Protein AF-A0A958C4W5-F1 (afdb_monomer_lite)

pLDDT: mean 77.24, std 21.32, range [30.88, 98.44]

Radius of gyration: 35.5 Å; chains: 1; bounding box: 80×78×98 Å

Secondary structure (DSSP, 8-state):
-----PPPPPS----------S---------PPPS---SSSS------------------PPPP-EEEEEEEE-S-TTSSSSSSSB--TTPPB--S-EEEEEETTEEEEEE-B-SGGGTTEEEEEHHHHHHTT-TTSSPPTT-EEEEEEESSTHHHHHHHHHH-SSSPEEE--TTTTS--S--TTT--SB--PEEEEETTEEEEEEEEEE--STT--B----EEEEE--B--SS-TTTS--BGGGT-----

Structure (mmCIF, N/CA/C/O backbone):
data_AF-A0A958C4W5-F1
#
_entry.id   AF-A0A958C4W5-F1
#
loop_
_atom_site.group_PDB
_atom_site.id
_atom_site.type_symbol
_atom_site.label_atom_id
_atom_site.label_alt_id
_atom_site.label_comp_id
_atom_site.label_asym_id
_atom_site.label_entity_id
_atom_site.label_seq_id
_atom_site.pdbx_PDB_ins_code
_atom_site.Cartn_x
_atom_site.Cartn_y
_atom_site.Cartn_z
_atom_site.occupancy
_atom_site.B_iso_or_equiv
_atom_site.auth_seq_id
_atom_site.auth_comp_id
_atom_site.auth_asym_id
_atom_site.auth_atom_id
_atom_site.pdbx_PDB_model_num
ATOM 1 N N . TRP A 1 1 ? 61.689 -57.571 -60.134 1.00 39.09 1 TRP A N 1
ATOM 2 C CA . TRP A 1 1 ? 61.363 -56.253 -59.563 1.00 39.09 1 TRP A CA 1
ATOM 3 C C . TRP A 1 1 ? 60.200 -55.686 -60.354 1.00 39.09 1 TRP A C 1
ATOM 5 O O . TRP A 1 1 ? 60.384 -55.348 -61.514 1.00 39.09 1 TRP A O 1
ATOM 15 N N . GLY A 1 2 ? 58.991 -55.778 -59.797 1.00 37.75 2 GLY A N 1
ATOM 16 C CA . GLY A 1 2 ? 57.747 -55.451 -60.496 1.00 37.75 2 GLY A CA 1
ATOM 17 C C . GLY A 1 2 ? 57.399 -53.966 -60.440 1.00 37.75 2 GLY A C 1
ATOM 18 O O . GLY A 1 2 ? 57.881 -53.250 -59.566 1.00 37.75 2 GLY A O 1
ATOM 19 N N . VAL A 1 3 ? 56.514 -53.539 -61.338 1.00 37.47 3 VAL A N 1
ATOM 20 C CA . VAL A 1 3 ? 55.732 -52.308 -61.192 1.00 37.47 3 VAL A CA 1
ATOM 21 C C . VAL A 1 3 ? 54.282 -52.648 -61.521 1.00 37.47 3 VAL A C 1
ATOM 23 O O . VAL A 1 3 ? 53.987 -53.237 -62.557 1.00 37.47 3 VAL A O 1
ATOM 26 N N . LEU A 1 4 ? 53.409 -52.315 -60.578 1.00 30.88 4 LEU A N 1
ATOM 27 C CA . LEU A 1 4 ? 51.966 -52.495 -60.604 1.00 30.88 4 LEU A CA 1
ATOM 28 C C . LEU A 1 4 ? 51.340 -51.127 -60.919 1.00 30.88 4 LEU A C 1
ATOM 30 O O . LEU A 1 4 ? 51.615 -50.165 -60.204 1.00 30.88 4 LEU A O 1
ATOM 34 N N . THR A 1 5 ? 50.502 -51.028 -61.949 1.00 37.34 5 THR A N 1
ATOM 35 C CA . THR A 1 5 ? 49.653 -49.853 -62.203 1.00 37.34 5 THR A CA 1
ATOM 36 C C . THR A 1 5 ? 48.192 -50.297 -62.289 1.00 37.34 5 THR A C 1
ATOM 38 O O . THR A 1 5 ? 47.842 -51.171 -63.077 1.00 37.34 5 THR A O 1
ATOM 41 N N . TYR A 1 6 ? 47.341 -49.719 -61.436 1.00 32.31 6 TYR A N 1
ATOM 42 C CA . TYR A 1 6 ? 45.885 -49.905 -61.451 1.00 32.31 6 TYR A CA 1
ATOM 43 C C . TYR A 1 6 ? 45.207 -48.833 -62.328 1.00 32.31 6 TYR A C 1
ATOM 45 O O . TYR A 1 6 ? 45.723 -47.714 -62.402 1.00 32.31 6 TYR A O 1
ATOM 53 N N . PRO A 1 7 ? 44.063 -49.140 -62.974 1.00 34.75 7 PRO A N 1
ATOM 54 C CA . PRO A 1 7 ? 43.348 -48.213 -63.844 1.00 34.75 7 PRO A CA 1
ATOM 55 C C . PRO A 1 7 ? 42.422 -47.239 -63.088 1.00 34.75 7 PRO A C 1
ATOM 57 O O . PRO A 1 7 ? 42.113 -47.402 -61.910 1.00 34.75 7 PRO A O 1
ATOM 60 N N . SER A 1 8 ? 42.012 -46.214 -63.836 1.00 36.19 8 SER A N 1
ATOM 61 C CA . SER A 1 8 ? 41.239 -45.004 -63.517 1.00 36.19 8 SER A CA 1
ATOM 62 C C . SER A 1 8 ? 39.918 -45.194 -62.760 1.00 36.19 8 SER A C 1
ATOM 64 O O . SER A 1 8 ? 39.125 -46.077 -63.083 1.00 36.19 8 SER A O 1
ATOM 66 N N . VAL A 1 9 ? 39.655 -44.275 -61.823 1.00 36.75 9 VAL A N 1
ATOM 67 C CA . VAL A 1 9 ? 38.426 -44.181 -61.019 1.00 36.75 9 VAL A CA 1
ATOM 68 C C . VAL A 1 9 ? 37.349 -43.359 -61.745 1.00 36.75 9 VAL A C 1
ATOM 70 O O . VAL A 1 9 ? 37.647 -42.430 -62.491 1.00 36.75 9 VAL A O 1
ATOM 73 N N . LEU A 1 10 ? 36.113 -43.784 -61.497 1.00 36.06 10 LEU A N 1
ATOM 74 C CA . LEU A 1 10 ? 34.809 -43.454 -62.071 1.00 36.06 10 LEU A CA 1
ATOM 75 C C . LEU A 1 10 ? 34.435 -41.959 -62.078 1.00 36.06 10 LEU A C 1
ATOM 77 O O . LEU A 1 10 ? 34.793 -41.212 -61.167 1.00 36.06 10 LEU A O 1
ATOM 81 N N . SER A 1 11 ? 33.648 -41.572 -63.088 1.00 43.66 11 SER A N 1
ATOM 82 C CA . SER A 1 11 ? 32.911 -40.308 -63.147 1.00 43.66 11 SER A CA 1
ATOM 83 C C . SER A 1 11 ? 31.747 -40.298 -62.150 1.00 43.66 11 SER A C 1
ATOM 85 O O . SER A 1 11 ? 31.119 -41.325 -61.902 1.00 43.66 11 SER A O 1
ATOM 87 N N . ASP A 1 12 ? 31.464 -39.105 -61.633 1.00 46.25 12 ASP A N 1
ATOM 88 C CA . ASP A 1 12 ? 30.222 -38.694 -60.971 1.00 46.25 12 ASP A CA 1
ATOM 89 C C . ASP A 1 12 ? 29.834 -39.450 -59.687 1.00 46.25 12 ASP A C 1
ATOM 91 O O . ASP A 1 12 ? 28.931 -40.283 -59.653 1.00 46.25 12 ASP A O 1
ATOM 95 N N . GLY A 1 13 ? 30.480 -39.082 -58.575 1.00 34.91 13 GLY A N 1
ATOM 96 C CA . GLY A 1 13 ? 30.041 -39.433 -57.222 1.00 34.91 13 GLY A CA 1
ATOM 97 C C . GLY A 1 13 ? 29.459 -38.226 -56.481 1.00 34.91 13 GLY A C 1
ATOM 98 O O . GLY A 1 13 ? 30.211 -37.425 -55.931 1.00 34.91 13 GLY A O 1
ATOM 99 N N . ASN A 1 14 ? 28.129 -38.105 -56.430 1.00 42.88 14 ASN A N 1
ATOM 100 C CA . ASN A 1 14 ? 27.442 -37.194 -55.503 1.00 42.88 14 ASN A CA 1
ATOM 101 C C . ASN A 1 14 ? 27.627 -37.665 -54.047 1.00 42.88 14 ASN A C 1
ATOM 103 O O . ASN A 1 14 ? 27.511 -38.857 -53.761 1.00 42.88 14 ASN A O 1
ATOM 107 N N . ILE A 1 15 ? 27.846 -36.730 -53.115 1.00 44.84 15 ILE A N 1
ATOM 108 C CA . ILE A 1 15 ? 27.911 -37.004 -51.670 1.00 44.84 15 ILE A CA 1
ATOM 109 C C . ILE A 1 15 ? 26.583 -36.584 -51.027 1.00 44.84 15 ILE A C 1
ATOM 111 O O . ILE A 1 15 ? 26.308 -35.397 -50.877 1.00 44.84 15 ILE A O 1
ATOM 115 N N . ASN A 1 16 ? 25.769 -37.567 -50.633 1.00 38.25 16 ASN A N 1
ATOM 116 C CA . ASN A 1 16 ? 24.601 -37.372 -49.771 1.00 38.25 16 ASN A CA 1
ATOM 117 C C . ASN A 1 16 ? 25.037 -37.404 -48.299 1.00 38.25 16 ASN A C 1
ATOM 119 O O . ASN A 1 16 ? 25.630 -38.387 -47.861 1.00 38.25 16 ASN A O 1
ATOM 123 N N . THR A 1 17 ? 24.686 -36.382 -47.516 1.00 42.94 17 THR A N 1
ATOM 124 C CA . THR A 1 17 ? 24.792 -36.416 -46.046 1.00 42.94 17 THR A CA 1
ATOM 125 C C . THR A 1 17 ? 23.405 -36.262 -45.428 1.00 42.94 17 THR A C 1
ATOM 127 O O . THR A 1 17 ? 23.029 -35.185 -44.969 1.00 42.94 17 THR A O 1
ATOM 130 N N . GLY A 1 18 ? 22.624 -37.344 -45.470 1.00 37.88 18 GLY A N 1
ATOM 131 C CA . GLY A 1 18 ? 21.418 -37.512 -44.659 1.00 37.88 18 GLY A CA 1
ATOM 132 C C . GLY A 1 18 ? 21.769 -38.098 -43.288 1.00 37.88 18 GLY A C 1
ATOM 133 O O . GLY A 1 18 ? 22.705 -38.886 -43.171 1.00 37.88 18 GLY A O 1
ATOM 134 N N . ASN A 1 19 ? 21.043 -37.670 -42.257 1.00 49.59 19 ASN A N 1
ATOM 135 C CA . ASN A 1 19 ? 21.189 -38.097 -40.865 1.00 49.59 19 ASN A CA 1
ATOM 136 C C . ASN A 1 19 ? 20.847 -39.589 -40.691 1.00 49.59 19 ASN A C 1
ATOM 138 O O . ASN A 1 19 ? 19.675 -39.954 -40.744 1.00 49.59 19 ASN A O 1
ATOM 142 N N . GLU A 1 20 ? 21.852 -40.420 -40.425 1.00 40.69 20 GLU A N 1
ATOM 143 C CA . GLU A 1 20 ? 21.675 -41.779 -39.910 1.00 40.69 20 GLU A CA 1
ATOM 144 C C . GLU A 1 20 ? 22.162 -41.792 -38.455 1.00 40.69 20 GLU A C 1
ATOM 146 O O . GLU A 1 20 ? 23.335 -41.540 -38.158 1.00 40.69 20 GLU A O 1
ATOM 151 N N . ALA A 1 21 ? 21.238 -42.049 -37.532 1.00 46.28 21 ALA A N 1
ATOM 152 C CA . ALA A 1 21 ? 21.534 -42.237 -36.123 1.00 46.28 21 ALA A CA 1
ATOM 153 C C . ALA A 1 21 ? 22.443 -43.463 -35.944 1.00 46.28 21 ALA A C 1
ATOM 155 O O . ALA A 1 21 ? 22.012 -44.592 -36.155 1.00 46.28 21 ALA A O 1
ATOM 156 N N . GLY A 1 22 ? 23.689 -43.259 -35.516 1.00 39.44 22 GLY A N 1
ATOM 157 C CA . GLY A 1 22 ? 24.552 -44.370 -35.116 1.00 39.44 22 GLY A CA 1
ATOM 158 C C . GLY A 1 22 ? 26.035 -44.137 -35.364 1.00 39.44 22 GLY A C 1
ATOM 159 O O . GLY A 1 22 ? 26.507 -44.191 -36.490 1.00 39.44 22 GLY A O 1
ATOM 160 N N . LEU A 1 23 ? 26.752 -43.907 -34.264 1.00 48.09 23 LEU A N 1
ATOM 161 C CA . LEU A 1 23 ? 28.173 -44.182 -34.018 1.00 48.09 23 LEU A CA 1
ATOM 162 C C . LEU A 1 23 ? 29.039 -44.525 -35.247 1.00 48.09 23 LEU A C 1
ATOM 164 O O . LEU A 1 23 ? 29.057 -45.655 -35.732 1.00 48.09 23 LEU A O 1
ATOM 168 N N . GLY A 1 24 ? 29.887 -43.581 -35.658 1.00 37.84 24 GLY A N 1
ATOM 169 C CA . GLY A 1 24 ? 30.951 -43.870 -36.612 1.00 37.84 24 GLY A CA 1
ATOM 170 C C . GLY A 1 24 ? 31.907 -42.705 -36.797 1.00 37.84 24 GLY A C 1
ATOM 171 O O . GLY A 1 24 ? 31.680 -41.841 -37.637 1.00 37.84 24 GLY A O 1
ATOM 172 N N . LEU A 1 25 ? 33.018 -42.704 -36.055 1.00 48.34 25 LEU A N 1
ATOM 173 C CA . LEU A 1 25 ? 34.181 -41.888 -36.400 1.00 48.34 25 LEU A CA 1
ATOM 174 C C . LEU A 1 25 ? 34.655 -42.292 -37.802 1.00 48.34 25 LEU A C 1
ATOM 176 O O . LEU A 1 25 ? 35.237 -43.363 -37.981 1.00 48.34 25 LEU A O 1
ATOM 180 N N . ARG A 1 26 ? 34.429 -41.443 -38.806 1.00 41.31 26 ARG A N 1
ATOM 181 C CA . ARG A 1 26 ? 35.074 -41.569 -40.116 1.00 41.31 26 ARG A CA 1
ATOM 182 C C . ARG A 1 26 ? 35.699 -40.237 -40.494 1.00 41.31 26 ARG A C 1
ATOM 184 O O . ARG A 1 26 ? 35.023 -39.237 -40.694 1.00 41.31 26 ARG A O 1
ATOM 191 N N . HIS A 1 27 ? 37.025 -40.255 -40.558 1.00 44.78 27 HIS A N 1
ATOM 192 C CA . HIS A 1 27 ? 37.839 -39.168 -41.075 1.00 44.78 27 HIS A CA 1
ATOM 193 C C . HIS A 1 27 ? 37.481 -38.920 -42.546 1.00 44.78 27 HIS A C 1
ATOM 195 O O . HIS A 1 27 ? 37.733 -39.776 -43.393 1.00 44.78 27 HIS A O 1
ATOM 201 N N . THR A 1 28 ? 36.950 -37.744 -42.868 1.00 43.62 28 THR A N 1
ATOM 202 C CA . THR A 1 28 ? 36.838 -37.258 -44.249 1.00 43.62 28 THR A CA 1
ATOM 203 C C . THR A 1 28 ? 37.993 -36.309 -44.542 1.00 43.62 28 THR A C 1
ATOM 205 O O . THR A 1 28 ? 38.023 -35.173 -44.070 1.00 43.62 28 THR A O 1
ATOM 208 N N . ARG A 1 29 ? 38.975 -36.785 -45.317 1.00 41.47 29 ARG A N 1
ATOM 209 C CA . ARG A 1 29 ? 40.054 -35.956 -45.866 1.00 41.47 29 ARG A CA 1
ATOM 210 C C . ARG A 1 29 ? 39.522 -35.236 -47.106 1.00 41.47 29 ARG A C 1
ATOM 212 O O . ARG A 1 29 ? 39.273 -35.874 -48.124 1.00 41.47 29 ARG A O 1
ATOM 219 N N . LEU A 1 30 ? 39.338 -33.922 -47.007 1.00 41.78 30 LEU A N 1
ATOM 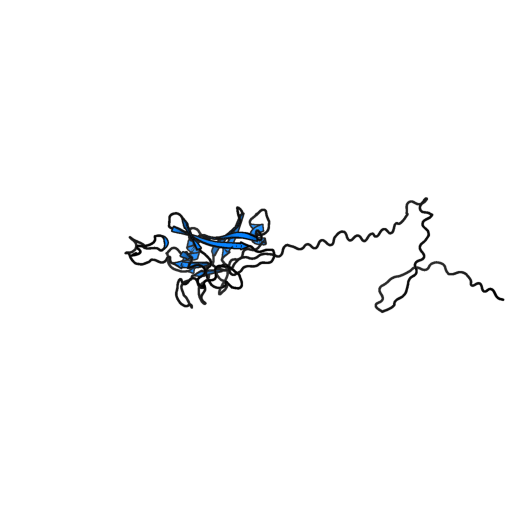220 C CA . LEU A 1 30 ? 38.898 -33.074 -48.114 1.00 41.78 30 LEU A CA 1
ATOM 221 C C . LEU A 1 30 ? 40.120 -32.636 -48.938 1.00 41.78 30 LEU A C 1
ATOM 223 O O . LEU A 1 30 ? 41.027 -31.997 -48.405 1.00 41.78 30 LEU A O 1
ATOM 227 N N . TYR A 1 31 ? 40.159 -32.971 -50.228 1.00 39.19 31 TYR A N 1
ATOM 228 C CA . TYR A 1 31 ? 41.135 -32.390 -51.151 1.00 39.19 31 TYR A CA 1
ATOM 229 C C . TYR A 1 31 ? 40.612 -31.026 -51.612 1.00 39.19 31 TYR A C 1
ATOM 231 O O . TYR A 1 31 ? 39.707 -30.947 -52.438 1.00 39.19 31 TYR A O 1
ATOM 239 N N . GLY A 1 32 ? 41.153 -29.949 -51.038 1.00 42.81 32 GLY A N 1
ATOM 240 C CA . GLY A 1 32 ? 40.890 -28.586 -51.497 1.00 42.81 32 GLY A CA 1
ATOM 241 C C . GLY A 1 32 ? 41.569 -28.324 -52.842 1.00 42.81 32 GLY A C 1
ATOM 242 O O . GLY A 1 32 ? 42.749 -28.633 -53.016 1.00 42.81 32 GLY A O 1
ATOM 243 N N . VAL A 1 33 ? 40.832 -27.750 -53.792 1.00 46.00 33 VAL A N 1
ATOM 244 C CA . VAL A 1 33 ? 41.399 -27.252 -55.052 1.00 46.00 33 VAL A CA 1
ATOM 245 C C . VAL A 1 33 ? 42.237 -25.998 -54.790 1.00 46.00 33 VAL A C 1
ATOM 247 O O . VAL A 1 33 ? 41.833 -25.101 -54.052 1.00 46.00 33 VAL A O 1
ATOM 250 N N . ASN A 1 34 ? 43.437 -25.966 -55.372 1.00 40.94 34 ASN A N 1
ATOM 251 C CA . ASN A 1 34 ? 44.413 -24.892 -55.218 1.00 40.94 34 ASN A CA 1
ATOM 252 C C . ASN A 1 34 ? 43.864 -23.579 -55.812 1.00 40.94 34 ASN A C 1
ATOM 254 O O . ASN A 1 34 ? 43.334 -23.564 -56.924 1.00 40.94 34 ASN A O 1
ATOM 258 N N . ALA A 1 35 ? 43.974 -22.488 -55.055 1.00 51.22 35 ALA A N 1
ATOM 259 C CA . ALA A 1 35 ? 43.388 -21.180 -55.338 1.00 51.22 35 ALA A CA 1
ATOM 260 C C . ALA A 1 35 ? 44.136 -20.416 -56.448 1.00 51.22 35 ALA A C 1
ATOM 262 O O . ALA A 1 35 ? 44.695 -19.350 -56.204 1.00 51.22 35 ALA A O 1
ATOM 263 N N . THR A 1 36 ? 44.181 -20.953 -57.670 1.00 48.03 36 THR A N 1
ATOM 264 C CA . THR A 1 36 ? 44.943 -20.335 -58.775 1.00 48.03 36 THR A CA 1
ATOM 265 C C . THR A 1 36 ? 44.134 -20.030 -60.036 1.00 48.03 36 THR A C 1
ATOM 267 O O . THR A 1 36 ? 44.720 -19.610 -61.026 1.00 48.03 36 THR A O 1
ATOM 270 N N . ASN A 1 37 ? 42.801 -20.170 -60.038 1.00 48.47 37 ASN A N 1
ATOM 271 C CA . ASN A 1 37 ? 42.001 -19.815 -61.222 1.00 48.47 37 ASN A CA 1
ATOM 272 C C . ASN A 1 37 ? 40.633 -19.175 -60.912 1.00 48.47 37 ASN A C 1
ATOM 274 O O . ASN A 1 37 ? 39.598 -19.609 -61.409 1.00 48.47 37 ASN A O 1
ATOM 278 N N . CYS A 1 38 ? 40.629 -18.120 -60.093 1.00 54.78 38 CYS A N 1
ATOM 279 C CA . CYS A 1 38 ? 39.496 -17.197 -59.944 1.00 54.78 38 CYS A CA 1
ATOM 280 C C . CYS A 1 38 ? 39.786 -15.929 -60.768 1.00 54.78 38 CYS A C 1
ATOM 282 O O . CYS A 1 38 ? 40.138 -14.900 -60.203 1.00 54.78 38 CYS A O 1
ATOM 284 N N . LEU A 1 39 ? 39.755 -16.012 -62.105 1.00 52.38 39 LEU A N 1
ATOM 285 C CA . LEU A 1 39 ? 40.050 -14.848 -62.963 1.00 52.38 39 LEU A CA 1
ATOM 286 C C . LEU A 1 39 ? 39.252 -14.75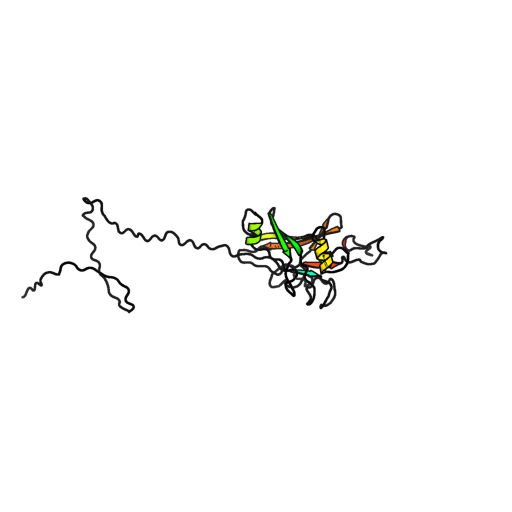0 -64.274 1.00 52.38 39 LEU A C 1
ATOM 288 O O . LEU A 1 39 ? 39.480 -13.808 -65.023 1.00 52.38 39 LEU A O 1
ATOM 292 N N . THR A 1 40 ? 38.312 -15.652 -64.584 1.00 52.78 40 THR A N 1
ATOM 293 C CA . THR A 1 40 ? 37.600 -15.575 -65.885 1.00 52.78 40 THR A CA 1
ATOM 294 C C . THR A 1 40 ? 36.107 -15.901 -65.879 1.00 52.78 40 THR A C 1
ATOM 296 O O . THR A 1 40 ? 35.462 -15.777 -66.916 1.00 52.78 40 THR A O 1
ATOM 299 N N . THR A 1 41 ? 35.498 -16.215 -64.736 1.00 43.03 41 THR A N 1
ATOM 300 C CA . THR A 1 41 ? 34.036 -16.347 -64.633 1.00 43.03 41 THR A CA 1
ATOM 301 C C . THR A 1 41 ? 33.569 -15.706 -63.332 1.00 43.03 41 THR A C 1
ATOM 303 O O . THR A 1 41 ? 34.088 -16.057 -62.275 1.00 43.03 41 THR A O 1
ATOM 306 N N . ASN A 1 42 ? 32.608 -14.778 -63.404 1.00 47.94 42 ASN A N 1
ATOM 307 C CA . ASN A 1 42 ? 31.984 -14.018 -62.301 1.00 47.94 42 ASN A CA 1
ATOM 308 C C . ASN A 1 42 ? 31.206 -14.896 -61.286 1.00 47.94 42 ASN A C 1
ATOM 310 O O . ASN A 1 42 ? 30.113 -14.562 -60.836 1.00 47.94 42 ASN A O 1
ATOM 314 N N . SER A 1 43 ? 31.733 -16.061 -60.932 1.00 53.84 43 SER A N 1
ATOM 315 C CA . SER A 1 43 ? 31.110 -17.028 -60.032 1.00 53.84 43 SER A CA 1
ATOM 316 C C . SER A 1 43 ? 32.183 -17.742 -59.218 1.00 53.84 43 SER A C 1
ATOM 318 O O . SER A 1 43 ? 32.270 -18.966 -59.187 1.00 53.84 43 SER A O 1
ATOM 320 N N . CYS A 1 44 ? 33.025 -16.958 -58.543 1.00 49.31 44 CYS A N 1
ATOM 321 C CA . CYS A 1 44 ? 33.775 -17.466 -57.404 1.00 49.31 44 CYS A CA 1
ATOM 322 C C . CYS A 1 44 ? 32.790 -17.564 -56.239 1.00 49.31 44 CYS A C 1
ATOM 324 O O . CYS A 1 44 ? 32.545 -16.593 -55.526 1.00 49.31 44 CYS A O 1
ATOM 326 N N . TYR A 1 45 ? 32.176 -18.739 -56.090 1.00 44.66 45 TYR A N 1
ATOM 327 C CA . TYR A 1 45 ? 31.400 -19.078 -54.905 1.00 44.66 45 TYR A CA 1
ATOM 328 C C . TYR A 1 45 ? 32.367 -19.227 -53.736 1.00 44.66 45 TYR A C 1
ATOM 330 O O . TYR A 1 45 ? 32.855 -20.306 -53.404 1.00 44.66 45 TYR A O 1
ATOM 338 N N . TRP A 1 46 ? 32.684 -18.086 -53.139 1.00 41.25 46 TRP A N 1
ATOM 339 C CA . TRP A 1 46 ? 33.220 -18.010 -51.801 1.00 41.25 46 TRP A CA 1
ATOM 340 C C . TRP A 1 46 ? 32.170 -18.631 -50.882 1.00 41.25 46 TRP A C 1
ATOM 342 O O . TRP A 1 46 ? 31.170 -17.994 -50.552 1.00 41.25 46 TRP A O 1
ATOM 352 N N . PHE A 1 47 ? 32.394 -19.868 -50.439 1.00 52.56 47 PHE A N 1
ATOM 353 C CA . PHE A 1 47 ? 31.811 -20.322 -49.181 1.00 52.56 47 PHE A CA 1
ATOM 354 C C . PHE A 1 47 ? 32.513 -19.562 -48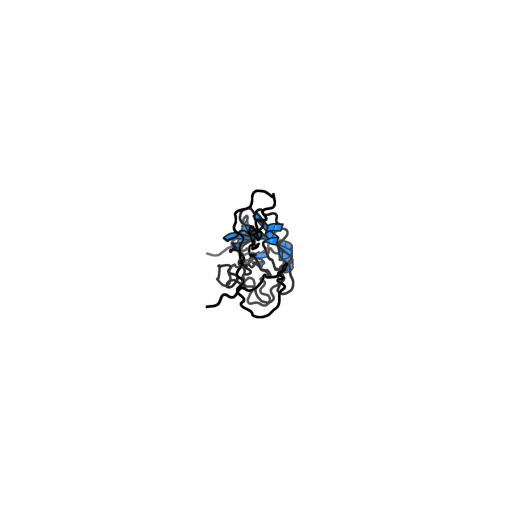.050 1.00 52.56 47 PHE A C 1
ATOM 356 O O . PHE A 1 47 ? 33.280 -20.111 -47.263 1.00 52.56 47 PHE A O 1
ATOM 363 N N . GLY A 1 48 ? 32.268 -18.255 -47.988 1.00 56.34 48 GLY A N 1
ATOM 364 C CA . GLY A 1 48 ? 32.375 -17.526 -46.741 1.00 56.34 48 GLY A CA 1
ATOM 365 C C . GLY A 1 48 ? 31.374 -18.160 -45.804 1.00 56.34 48 GLY A C 1
ATOM 366 O O . GLY A 1 48 ? 30.325 -18.623 -46.250 1.00 56.34 48 GLY A O 1
ATOM 367 N N . LYS A 1 49 ? 31.697 -18.237 -44.519 1.00 53.66 49 LYS A N 1
ATOM 368 C CA . LYS A 1 49 ? 30.744 -18.719 -43.528 1.00 53.66 49 LYS A CA 1
ATOM 369 C C . LYS A 1 49 ? 29.517 -17.801 -43.534 1.00 53.66 49 LYS A C 1
ATOM 371 O O . LYS A 1 49 ? 29.450 -16.854 -42.766 1.00 53.66 49 LYS A O 1
ATOM 376 N N . ALA A 1 50 ? 28.537 -18.086 -44.383 1.00 57.59 50 ALA A N 1
ATOM 377 C CA . ALA A 1 50 ? 27.189 -17.562 -44.286 1.00 57.59 50 ALA A CA 1
ATOM 378 C C . ALA A 1 50 ? 26.478 -18.375 -43.203 1.00 57.59 50 ALA A C 1
ATOM 380 O O . ALA A 1 50 ? 25.592 -19.161 -43.484 1.00 57.59 50 ALA A O 1
ATOM 381 N N . ASN A 1 51 ? 26.992 -18.262 -41.982 1.00 54.00 51 ASN A N 1
ATOM 382 C CA . ASN A 1 51 ? 26.360 -18.666 -40.731 1.00 54.00 51 ASN A CA 1
ATOM 383 C C . ASN A 1 51 ? 26.895 -17.732 -39.638 1.00 54.00 51 ASN A C 1
ATOM 385 O O . ASN A 1 51 ? 27.272 -18.163 -38.552 1.00 54.00 51 ASN A O 1
ATOM 389 N N . GLY A 1 52 ? 26.993 -16.438 -39.946 1.00 58.28 52 GLY A N 1
ATOM 390 C CA . GLY A 1 52 ? 26.802 -15.457 -38.896 1.00 58.28 52 GLY A CA 1
ATOM 391 C C . GLY A 1 52 ? 25.318 -15.498 -38.575 1.00 58.28 52 GLY A C 1
ATOM 392 O O . GLY A 1 52 ? 24.543 -14.817 -39.238 1.00 58.28 52 GLY A O 1
ATOM 393 N N . LEU A 1 53 ? 24.913 -16.336 -37.620 1.00 62.03 53 LEU A N 1
ATOM 394 C CA . LEU A 1 53 ? 23.744 -16.010 -36.813 1.00 62.03 53 LEU A CA 1
ATOM 395 C C . LEU A 1 53 ? 24.158 -14.724 -36.091 1.00 62.03 53 LEU A C 1
ATOM 397 O O . LEU A 1 53 ? 24.870 -14.782 -35.090 1.00 62.03 53 LEU A O 1
ATOM 401 N N . GLY A 1 54 ? 23.911 -13.580 -36.734 1.00 61.97 54 GLY A N 1
ATOM 402 C CA . GLY A 1 54 ? 24.105 -12.274 -36.122 1.00 61.97 54 GLY A CA 1
ATOM 403 C C . GLY A 1 54 ? 23.264 -12.263 -34.859 1.00 61.97 54 GLY A C 1
ATOM 404 O O . GLY A 1 54 ? 22.082 -12.556 -34.958 1.00 61.97 54 GLY A O 1
ATOM 405 N N . ASP A 1 55 ? 23.955 -12.073 -33.739 1.00 70.00 55 ASP A N 1
ATOM 406 C CA . ASP A 1 55 ? 23.516 -12.042 -32.343 1.00 70.00 55 ASP A CA 1
ATOM 407 C C . ASP A 1 55 ? 22.295 -12.905 -31.954 1.00 70.00 55 ASP A C 1
ATOM 409 O O . ASP A 1 55 ? 21.165 -12.690 -32.383 1.00 70.00 55 ASP A O 1
ATOM 413 N N . ILE A 1 56 ? 22.497 -13.866 -31.044 1.00 64.50 56 ILE A N 1
ATOM 414 C CA . ILE A 1 56 ? 21.386 -14.281 -30.181 1.00 64.50 56 ILE A CA 1
ATOM 415 C C . ILE A 1 56 ? 21.216 -13.118 -29.210 1.00 64.50 56 ILE A C 1
ATOM 417 O O . ILE A 1 56 ? 21.857 -13.084 -28.161 1.00 64.50 56 ILE A O 1
ATOM 421 N N . GLU A 1 57 ? 20.349 -12.167 -29.549 1.00 62.97 57 GLU A N 1
ATOM 422 C CA . GLU A 1 57 ? 19.831 -11.265 -28.536 1.00 62.97 57 GLU A CA 1
ATOM 423 C C . GLU A 1 57 ? 19.009 -12.110 -27.563 1.00 62.97 57 GLU A C 1
ATOM 425 O O . GLU A 1 57 ? 17.859 -12.486 -27.811 1.00 62.97 57 GLU A O 1
ATOM 430 N N . ALA A 1 58 ? 19.614 -12.431 -26.421 1.00 59.06 58 ALA A N 1
ATOM 431 C CA . ALA A 1 58 ? 18.837 -12.727 -25.240 1.00 59.06 58 ALA A CA 1
ATOM 432 C C . ALA A 1 58 ? 18.070 -11.442 -24.908 1.00 59.06 58 ALA A C 1
ATOM 434 O O . ALA A 1 58 ? 18.601 -10.541 -24.261 1.00 59.06 58 ALA A O 1
ATOM 435 N N . LEU A 1 59 ? 16.826 -11.362 -25.385 1.00 58.84 59 LEU A N 1
ATOM 436 C CA . LEU A 1 59 ? 15.786 -10.499 -24.837 1.00 58.84 59 LEU A CA 1
ATOM 437 C C . LEU A 1 59 ? 15.570 -10.929 -23.382 1.00 58.84 59 LEU A C 1
ATOM 439 O O . LEU A 1 59 ? 14.626 -11.646 -23.055 1.00 58.84 59 LEU A O 1
ATOM 443 N N . VAL A 1 60 ? 16.514 -10.585 -22.509 1.00 66.44 60 VAL A N 1
ATOM 444 C CA . VAL A 1 60 ? 16.303 -10.676 -21.077 1.00 66.44 60 VAL A CA 1
ATOM 445 C C . VAL A 1 60 ? 15.472 -9.459 -20.722 1.00 66.44 60 VAL A C 1
ATOM 447 O O . VAL A 1 60 ? 15.988 -8.366 -20.499 1.00 66.44 60 VAL A O 1
ATOM 450 N N . ASP A 1 61 ? 14.155 -9.645 -20.747 1.00 75.12 61 ASP A N 1
ATOM 451 C CA . ASP A 1 61 ? 13.272 -8.701 -20.083 1.00 75.12 61 ASP A CA 1
ATOM 452 C C . ASP A 1 61 ? 13.754 -8.559 -18.641 1.00 75.12 61 ASP A C 1
ATOM 454 O O . ASP A 1 61 ? 14.139 -9.535 -17.981 1.00 75.12 61 ASP A O 1
ATOM 458 N N . THR A 1 62 ? 13.800 -7.317 -18.169 1.00 83.56 62 THR A N 1
ATOM 459 C CA . THR A 1 62 ? 14.193 -7.057 -16.789 1.00 83.56 62 THR A CA 1
ATOM 460 C C . THR A 1 62 ? 13.221 -7.805 -15.888 1.00 83.56 62 THR A C 1
ATOM 462 O O . THR A 1 62 ? 12.012 -7.636 -16.022 1.00 83.56 62 THR A O 1
ATOM 465 N N . ALA A 1 63 ? 13.742 -8.640 -14.982 1.00 88.00 63 ALA A N 1
ATOM 466 C CA . ALA A 1 63 ? 12.887 -9.395 -14.077 1.00 88.00 63 ALA A CA 1
ATOM 467 C C . ALA A 1 63 ? 11.928 -8.433 -13.345 1.00 88.00 63 ALA A C 1
ATOM 469 O O . ALA A 1 63 ? 12.389 -7.398 -12.826 1.00 88.00 63 ALA A O 1
ATOM 470 N N . PRO A 1 64 ? 10.619 -8.744 -13.334 1.00 90.44 64 PRO A N 1
ATOM 471 C CA . PRO A 1 64 ? 9.617 -7.827 -12.824 1.00 90.44 64 PRO A CA 1
ATOM 472 C C . PRO A 1 64 ? 9.816 -7.586 -11.330 1.00 90.44 64 PRO A C 1
ATOM 474 O O . PRO A 1 64 ? 10.328 -8.451 -10.620 1.00 90.44 64 PRO A O 1
ATOM 477 N N . LEU A 1 65 ? 9.435 -6.401 -10.870 1.00 94.06 65 LEU A N 1
ATOM 478 C CA . LEU A 1 65 ? 9.389 -6.045 -9.454 1.00 94.06 65 LEU A CA 1
ATOM 479 C C . LEU A 1 65 ? 7.936 -5.827 -9.033 1.00 94.06 65 LEU A C 1
ATOM 481 O O . LEU A 1 65 ? 7.174 -5.154 -9.731 1.00 94.06 65 LEU A O 1
ATOM 485 N N . GLU A 1 66 ? 7.576 -6.378 -7.878 1.00 96.12 66 GLU A N 1
ATOM 486 C CA . GLU A 1 66 ? 6.229 -6.300 -7.314 1.00 96.12 66 GLU A CA 1
ATOM 487 C C . GLU A 1 66 ? 6.246 -5.694 -5.904 1.00 96.12 66 GLU A C 1
ATOM 489 O O . GLU A 1 66 ? 7.097 -6.051 -5.088 1.00 96.12 66 GLU A O 1
ATOM 494 N N . LEU A 1 67 ? 5.308 -4.787 -5.608 1.00 96.88 67 LEU A N 1
ATOM 495 C CA . LEU A 1 67 ? 5.138 -4.159 -4.287 1.00 96.88 67 LEU A CA 1
ATOM 496 C C . LEU A 1 67 ? 3.675 -4.248 -3.825 1.00 96.88 67 LEU A C 1
ATOM 498 O O . LEU A 1 67 ? 2.775 -3.920 -4.595 1.00 96.88 67 LEU A O 1
ATOM 502 N N . GLY A 1 68 ? 3.433 -4.633 -2.572 1.00 95.12 68 GLY A N 1
ATOM 503 C CA . GLY A 1 68 ? 2.097 -4.799 -1.969 1.00 95.12 68 GLY A CA 1
ATOM 504 C C . GLY A 1 68 ? 2.187 -5.033 -0.450 1.00 95.12 68 GLY A C 1
ATOM 505 O O . GLY A 1 68 ? 3.296 -5.057 0.072 1.00 95.12 68 GLY A O 1
ATOM 506 N N . ASN A 1 69 ? 1.101 -5.271 0.295 1.00 91.00 69 ASN A N 1
ATOM 507 C CA . ASN A 1 69 ? 0.135 -6.324 -0.005 1.00 91.00 69 ASN A CA 1
ATOM 508 C C . ASN A 1 69 ? -1.328 -5.993 0.357 1.00 91.00 69 ASN A C 1
ATOM 510 O O . ASN A 1 69 ? -2.191 -6.220 -0.495 1.00 91.00 69 ASN A O 1
ATOM 514 N N . ARG A 1 70 ? -1.653 -5.464 1.548 1.00 95.44 70 ARG A N 1
ATOM 515 C CA . ARG A 1 70 ? -3.050 -5.410 2.028 1.00 95.44 70 ARG A CA 1
ATOM 516 C C . ARG A 1 70 ? -3.366 -4.208 2.905 1.00 95.44 70 ARG A C 1
ATOM 518 O O . ARG A 1 70 ? -2.582 -3.741 3.724 1.00 95.44 70 ARG A O 1
ATOM 525 N N . LEU A 1 71 ? -4.604 -3.754 2.746 1.00 97.00 71 LEU A N 1
ATOM 526 C CA . LEU A 1 71 ? -5.290 -2.800 3.602 1.00 97.00 71 LEU A CA 1
ATOM 527 C C . LEU A 1 71 ? -6.321 -3.532 4.465 1.00 97.00 71 LEU A C 1
ATOM 529 O O . LEU A 1 71 ? -7.174 -4.243 3.921 1.00 97.00 71 LEU A O 1
ATOM 533 N N . TRP A 1 72 ? -6.309 -3.335 5.781 1.00 95.38 72 TRP A N 1
ATOM 534 C CA . TRP A 1 72 ? -7.291 -3.964 6.669 1.00 95.38 72 TRP A CA 1
ATOM 535 C C . TRP A 1 72 ? -7.798 -3.028 7.764 1.00 95.38 72 TRP A C 1
ATOM 537 O O . TRP A 1 72 ? -7.222 -1.978 8.047 1.00 95.38 72 TRP A O 1
ATOM 547 N N . CYS A 1 73 ? -8.925 -3.416 8.349 1.00 94.06 73 CYS A N 1
ATOM 548 C CA . CYS A 1 73 ? -9.501 -2.771 9.513 1.00 94.06 73 CYS A CA 1
ATOM 549 C C . CYS A 1 73 ? -8.942 -3.423 10.771 1.00 94.06 73 CYS A C 1
ATOM 551 O O . CYS A 1 73 ? -9.382 -4.515 11.125 1.00 94.06 73 CYS A O 1
ATOM 553 N N . ASP A 1 74 ? -8.022 -2.740 11.439 1.00 92.75 74 ASP A N 1
ATOM 554 C CA . ASP A 1 74 ? -7.485 -3.158 12.730 1.00 92.75 74 ASP A CA 1
ATOM 555 C C . ASP A 1 74 ? -8.514 -2.807 13.810 1.00 92.75 74 ASP A C 1
ATOM 557 O O . ASP A 1 74 ? -8.473 -1.750 14.432 1.00 92.75 74 ASP A O 1
ATOM 561 N N . ASN A 1 75 ? -9.540 -3.640 13.945 1.00 87.38 75 ASN A N 1
ATOM 562 C CA . ASN A 1 75 ? -10.608 -3.473 14.929 1.00 87.38 75 ASN A CA 1
ATOM 563 C C . ASN A 1 75 ? -10.571 -4.564 16.007 1.00 87.38 75 ASN A C 1
ATOM 565 O O . ASN A 1 75 ? -11.490 -4.638 16.830 1.00 87.38 75 ASN A O 1
ATOM 569 N N . GLY A 1 76 ? -9.525 -5.398 16.010 1.00 82.25 76 GLY A N 1
ATOM 570 C CA . GLY A 1 76 ? -9.303 -6.463 16.983 1.00 82.25 76 GLY A CA 1
ATOM 571 C C . GLY A 1 76 ? -10.223 -7.669 16.806 1.00 82.25 76 GLY A C 1
ATOM 572 O O . GLY A 1 76 ? -10.313 -8.518 17.700 1.00 82.25 76 GLY A O 1
ATOM 573 N N . VAL A 1 77 ? -10.954 -7.766 15.690 1.00 82.56 77 VAL A N 1
ATOM 574 C CA . VAL A 1 77 ? -11.824 -8.916 15.421 1.00 82.56 77 VAL A CA 1
ATOM 575 C C . VAL A 1 77 ? -10.974 -10.157 15.162 1.00 82.56 77 VAL A C 1
ATOM 577 O O . VAL A 1 77 ? -10.253 -10.240 14.177 1.00 82.56 77 VAL A O 1
ATOM 580 N N . GLY A 1 78 ? -11.131 -11.154 16.038 1.00 74.69 78 GLY A N 1
ATOM 581 C CA . GLY A 1 78 ? -10.434 -12.443 15.959 1.00 74.69 78 GLY A CA 1
ATOM 582 C C . GLY A 1 78 ? -8.970 -12.410 16.424 1.00 74.69 78 GLY A C 1
ATOM 583 O O . GLY A 1 78 ? -8.267 -13.415 16.310 1.00 74.69 78 GLY A O 1
ATOM 584 N N . GLY A 1 79 ? -8.569 -11.290 17.030 1.00 76.12 79 GLY A N 1
ATOM 585 C CA . GLY A 1 79 ? -7.230 -11.004 17.522 1.00 76.12 79 GLY A CA 1
ATOM 586 C C . GLY A 1 79 ? -7.140 -10.660 19.003 1.00 76.12 79 GLY A C 1
ATOM 587 O O . GLY A 1 79 ? -8.099 -10.816 19.768 1.00 76.12 79 GLY A O 1
ATOM 588 N N . VAL A 1 80 ? -5.964 -10.172 19.410 1.00 70.00 80 VAL A N 1
ATOM 589 C CA . VAL A 1 80 ? -5.696 -9.743 20.791 1.00 70.00 80 VAL A CA 1
ATOM 590 C C . VAL A 1 80 ? -5.597 -8.221 20.846 1.00 70.00 80 VAL A C 1
ATOM 592 O O . VAL A 1 80 ? -4.521 -7.632 20.779 1.00 70.00 80 VAL A O 1
ATOM 595 N N . GLY A 1 81 ? -6.756 -7.593 21.038 1.00 76.69 81 GLY A N 1
ATOM 596 C CA . GLY A 1 81 ? -6.881 -6.145 21.192 1.00 76.69 81 GLY A CA 1
ATOM 597 C C . GLY A 1 81 ? -7.112 -5.428 19.866 1.00 76.69 81 GLY A C 1
ATOM 598 O O . GLY A 1 81 ? -6.593 -5.825 18.837 1.00 76.69 81 GLY A O 1
ATOM 599 N N . ALA A 1 82 ? -7.924 -4.375 19.906 1.00 83.31 82 ALA A N 1
ATOM 600 C CA . ALA A 1 82 ? -8.150 -3.509 18.757 1.00 83.31 82 ALA A CA 1
ATOM 601 C C . ALA A 1 82 ? -7.060 -2.441 18.659 1.00 83.31 82 ALA A C 1
ATOM 603 O O . ALA A 1 82 ? -6.563 -1.972 19.692 1.00 83.31 82 ALA A O 1
ATOM 604 N N . TYR A 1 83 ? -6.787 -1.978 17.440 1.00 86.38 83 TYR A N 1
ATOM 605 C CA . TYR A 1 83 ? -5.938 -0.817 17.179 1.00 86.38 83 TYR A CA 1
ATOM 606 C C . TYR A 1 83 ? -4.484 -1.048 17.619 1.00 86.38 83 TYR A C 1
ATOM 608 O O . TYR A 1 83 ? -3.833 -0.119 18.131 1.00 86.38 83 TYR A O 1
ATOM 616 N N . ASN A 1 84 ? -4.027 -2.299 17.506 1.00 87.19 84 ASN A N 1
ATOM 617 C CA . ASN A 1 84 ? -2.732 -2.785 17.979 1.00 87.19 84 ASN A CA 1
ATOM 618 C C . ASN A 1 84 ? -1.635 -2.721 16.894 1.00 87.19 84 ASN A C 1
ATOM 620 O O . ASN A 1 84 ? -0.465 -2.898 17.220 1.00 87.19 84 ASN A O 1
ATOM 624 N N . GLY A 1 85 ? -1.991 -2.410 15.646 1.00 90.31 85 GLY A N 1
ATOM 625 C CA . GLY A 1 85 ? -1.100 -2.335 14.493 1.00 90.31 85 GLY A CA 1
ATOM 626 C C . GLY A 1 85 ? -0.682 -3.689 13.923 1.00 90.31 85 GLY A C 1
ATOM 627 O O . GLY A 1 85 ? 0.166 -3.715 13.038 1.00 90.31 85 GLY A O 1
ATOM 628 N N . ILE A 1 86 ? -1.251 -4.795 14.405 1.00 91.50 86 ILE A N 1
ATOM 629 C CA . ILE A 1 86 ? -0.940 -6.169 14.003 1.00 91.50 86 ILE A CA 1
ATOM 630 C C . ILE A 1 86 ? -2.117 -6.716 13.202 1.00 91.50 86 ILE A C 1
ATOM 632 O O . ILE A 1 86 ? -3.271 -6.516 13.558 1.00 91.50 86 ILE A O 1
ATOM 636 N N . GLN A 1 87 ? -1.831 -7.423 12.111 1.00 91.94 87 GLN A N 1
ATOM 637 C CA . GLN A 1 87 ? -2.875 -8.066 11.327 1.00 91.94 87 GLN A CA 1
ATOM 638 C C . GLN A 1 87 ? -3.326 -9.363 12.005 1.00 91.94 87 GLN A C 1
ATOM 640 O O . GLN A 1 87 ? -2.633 -10.387 11.952 1.00 91.94 87 GLN A O 1
ATOM 645 N N . ASP A 1 88 ? -4.524 -9.334 12.580 1.00 90.88 88 ASP A N 1
ATOM 646 C CA . ASP A 1 88 ? -5.109 -10.468 13.277 1.00 90.88 88 ASP A CA 1
ATOM 647 C C . ASP A 1 88 ? -6.049 -11.304 12.374 1.00 90.88 88 ASP A C 1
ATOM 649 O O . ASP A 1 88 ? -6.673 -10.805 11.424 1.00 90.88 88 ASP A O 1
ATOM 653 N N . PRO A 1 89 ? -6.182 -12.625 12.621 1.00 88.50 89 PRO A N 1
ATOM 654 C CA . PRO A 1 89 ? -7.110 -13.459 11.866 1.00 88.50 89 PRO A CA 1
ATOM 655 C C . PRO A 1 89 ? -8.561 -13.012 12.060 1.00 88.50 89 PRO A C 1
ATOM 657 O O . PRO A 1 89 ? -9.066 -13.019 13.171 1.00 88.50 89 PRO A O 1
ATOM 660 N N . GLY A 1 90 ? -9.278 -12.742 10.969 1.00 87.44 90 GLY A N 1
ATOM 661 C CA . GLY A 1 90 ? -10.691 -12.339 11.019 1.00 87.44 90 GLY A CA 1
ATOM 662 C C . GLY A 1 90 ? -10.915 -10.841 10.832 1.00 87.44 90 GLY A C 1
ATOM 663 O O . GLY A 1 90 ? -12.049 -10.431 10.578 1.00 87.44 90 GLY A O 1
ATOM 664 N N . GLU A 1 91 ? -9.847 -10.048 10.840 1.00 92.44 91 GLU A N 1
ATOM 665 C CA . GLU A 1 91 ? -9.920 -8.640 10.493 1.00 92.44 91 GLU A CA 1
ATOM 666 C C . GLU A 1 91 ? -10.217 -8.444 9.002 1.00 92.44 91 GLU A C 1
ATOM 668 O O . GLU A 1 91 ? -9.620 -9.065 8.107 1.00 92.44 91 GLU A O 1
ATOM 673 N N . ALA A 1 92 ? -11.204 -7.589 8.733 1.00 92.56 92 ALA A N 1
ATOM 674 C CA . ALA A 1 92 ? -11.732 -7.375 7.396 1.00 92.56 92 ALA A CA 1
ATOM 675 C C . ALA A 1 92 ? -10.748 -6.578 6.533 1.00 92.56 92 ALA A C 1
ATOM 677 O O . ALA A 1 92 ? -10.171 -5.587 6.972 1.00 92.56 92 ALA A O 1
ATOM 678 N N . GLY A 1 93 ? -10.592 -6.987 5.273 1.00 95.50 93 GLY A N 1
ATOM 679 C CA . GLY A 1 93 ? -9.871 -6.193 4.281 1.00 95.50 93 GLY A CA 1
ATOM 680 C C . GLY A 1 93 ? -10.689 -5.007 3.767 1.00 95.50 93 GLY A C 1
ATOM 681 O O . GLY A 1 93 ? -11.916 -5.094 3.674 1.00 95.50 93 GLY A O 1
ATOM 682 N N . VAL A 1 94 ? -10.018 -3.923 3.376 1.00 96.50 94 VAL A N 1
ATOM 683 C CA . VAL A 1 94 ? -10.666 -2.704 2.864 1.00 96.50 94 VAL A CA 1
ATOM 684 C C . VAL A 1 94 ? -10.536 -2.611 1.346 1.00 96.50 94 VAL A C 1
ATOM 686 O O . VAL A 1 94 ? -9.492 -2.222 0.829 1.00 96.50 94 VAL A O 1
ATOM 689 N N . ASN A 1 95 ? -11.611 -2.920 0.622 1.00 97.38 95 ASN A N 1
ATOM 690 C CA . ASN A 1 95 ? -11.685 -2.786 -0.839 1.00 97.38 95 ASN A CA 1
ATOM 691 C C . ASN A 1 95 ? -12.120 -1.380 -1.282 1.00 97.38 95 ASN A C 1
ATOM 693 O O . ASN A 1 95 ? -12.808 -0.679 -0.543 1.00 97.38 95 ASN A O 1
ATOM 697 N N . GLY A 1 96 ? -11.811 -1.014 -2.529 1.00 96.56 96 GLY A N 1
ATOM 698 C CA . GLY A 1 96 ? -12.265 0.237 -3.146 1.00 96.56 96 GLY A CA 1
ATOM 699 C C . GLY A 1 96 ? -11.470 1.473 -2.723 1.00 96.56 96 GLY A C 1
ATOM 700 O O . GLY A 1 96 ? -11.919 2.590 -2.963 1.00 96.56 96 GLY A O 1
ATOM 701 N N . VAL A 1 97 ? -10.310 1.283 -2.093 1.00 98.00 97 VAL A N 1
ATOM 702 C CA . VAL A 1 97 ? -9.400 2.358 -1.687 1.00 98.00 97 VAL A CA 1
ATOM 703 C C . VAL A 1 97 ? -8.324 2.528 -2.748 1.00 98.00 97 VAL A C 1
ATOM 705 O O . VAL A 1 97 ? -7.678 1.559 -3.141 1.00 98.00 97 VAL A O 1
ATOM 708 N N . THR A 1 98 ? -8.108 3.759 -3.203 1.00 98.12 98 THR A N 1
ATOM 709 C CA . THR A 1 98 ? -6.987 4.085 -4.086 1.00 98.12 98 THR A CA 1
ATOM 710 C C . THR A 1 98 ? -5.696 4.187 -3.280 1.00 98.12 98 THR A C 1
ATOM 712 O O . THR A 1 98 ? -5.607 4.975 -2.333 1.00 98.12 98 THR A O 1
ATOM 715 N N . VAL A 1 99 ? -4.701 3.409 -3.699 1.00 98.44 99 VAL A N 1
ATOM 716 C CA . VAL A 1 99 ? -3.328 3.382 -3.189 1.00 98.44 99 VAL A CA 1
ATOM 717 C C . VAL A 1 99 ? -2.413 3.932 -4.274 1.00 98.44 99 VAL A C 1
ATOM 719 O O . VAL A 1 99 ? -2.535 3.557 -5.442 1.00 98.44 99 VAL A O 1
ATOM 722 N N . ARG A 1 100 ? -1.482 4.808 -3.902 1.00 98.25 100 ARG A N 1
ATOM 723 C CA . ARG A 1 100 ? -0.556 5.456 -4.833 1.00 98.25 100 ARG A CA 1
ATOM 724 C C . ARG A 1 100 ? 0.887 5.099 -4.505 1.00 98.25 100 ARG A C 1
ATOM 726 O O . ARG A 1 100 ? 1.327 5.335 -3.389 1.00 98.25 100 ARG A O 1
ATOM 733 N N . LEU A 1 101 ? 1.641 4.626 -5.492 1.00 98.44 101 LEU A N 1
ATOM 734 C CA . LEU A 1 101 ? 3.100 4.533 -5.443 1.00 98.44 101 LEU A CA 1
ATOM 735 C C . LEU A 1 101 ? 3.683 5.778 -6.113 1.00 98.44 101 LEU A C 1
ATOM 737 O O . LEU A 1 101 ? 3.359 6.057 -7.260 1.00 98.44 101 LEU A O 1
ATOM 741 N N . THR A 1 102 ? 4.534 6.524 -5.417 1.00 98.19 102 THR A N 1
ATOM 742 C CA . THR A 1 102 ? 5.226 7.715 -5.933 1.00 98.19 102 THR A CA 1
ATOM 743 C C . THR A 1 102 ? 6.731 7.506 -5.852 1.00 98.19 102 THR A C 1
ATOM 745 O O . THR A 1 102 ? 7.249 7.173 -4.787 1.00 98.19 102 THR A O 1
ATOM 748 N N . CYS A 1 103 ? 7.438 7.734 -6.955 1.00 97.25 103 CYS A N 1
ATOM 749 C CA . CYS A 1 103 ? 8.895 7.668 -7.031 1.00 97.25 103 CYS A CA 1
ATOM 750 C C . CYS A 1 103 ? 9.405 8.945 -7.711 1.00 97.25 103 CYS A C 1
ATOM 752 O O . CYS A 1 103 ? 9.260 9.126 -8.920 1.00 97.25 103 CYS A O 1
ATOM 754 N N . GLY A 1 104 ? 9.982 9.867 -6.938 1.00 94.62 104 GLY A N 1
ATOM 755 C CA . GLY A 1 104 ? 10.353 11.184 -7.457 1.00 94.62 104 GLY A CA 1
ATOM 756 C C . GLY A 1 104 ? 9.124 11.988 -7.898 1.00 94.62 104 GLY A C 1
ATOM 757 O O . GLY A 1 104 ? 8.265 12.293 -7.075 1.00 94.62 104 GLY A O 1
ATOM 758 N N . ALA A 1 105 ? 9.057 12.356 -9.181 1.00 94.19 105 ALA A N 1
ATOM 759 C CA . ALA A 1 105 ? 7.939 13.117 -9.754 1.00 94.19 105 ALA A CA 1
ATOM 760 C C . ALA A 1 105 ? 6.849 12.235 -10.394 1.00 94.19 105 ALA A C 1
ATOM 762 O O . ALA A 1 105 ? 5.789 12.743 -10.758 1.00 94.19 105 ALA A O 1
ATOM 763 N N . GLU A 1 106 ? 7.115 10.938 -10.548 1.00 97.12 106 GLU A N 1
ATOM 764 C CA . GLU A 1 106 ? 6.247 9.974 -11.225 1.00 97.12 106 GLU A CA 1
ATOM 765 C C . GLU A 1 106 ? 5.439 9.157 -10.218 1.00 97.12 106 GLU A C 1
ATOM 767 O O . GLU A 1 106 ? 5.853 8.971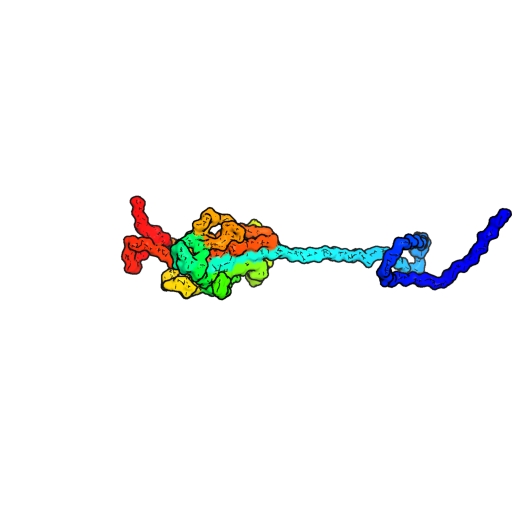 -9.066 1.00 97.12 106 GLU A O 1
ATOM 772 N N . TYR A 1 107 ? 4.277 8.665 -10.645 1.00 97.69 107 TYR A N 1
ATOM 773 C CA . TYR A 1 107 ? 3.418 7.860 -9.789 1.00 97.69 107 TYR A CA 1
ATOM 774 C C . TYR A 1 107 ? 2.598 6.835 -10.573 1.00 97.69 107 TYR A C 1
ATOM 776 O O . TYR A 1 107 ? 2.384 6.957 -11.777 1.00 97.69 107 TYR A O 1
ATOM 784 N N . ALA A 1 108 ? 2.113 5.830 -9.854 1.00 98.19 108 ALA A N 1
ATOM 785 C CA . ALA A 1 108 ? 1.115 4.879 -10.315 1.00 98.19 108 ALA A CA 1
ATOM 786 C C . ALA A 1 108 ? 0.043 4.713 -9.236 1.00 98.19 108 ALA A C 1
ATOM 788 O O . ALA A 1 108 ? 0.324 4.854 -8.042 1.00 98.19 108 ALA A O 1
ATOM 789 N N . GLU A 1 109 ? -1.183 4.402 -9.645 1.00 98.12 109 GLU A N 1
ATOM 790 C CA . GLU A 1 109 ? -2.302 4.175 -8.731 1.00 98.12 109 GLU A CA 1
ATOM 791 C C . GLU A 1 109 ? -2.944 2.818 -8.978 1.00 98.12 109 GLU A C 1
ATOM 793 O O . GLU A 1 109 ? -3.089 2.372 -10.115 1.00 98.12 109 GLU A O 1
ATOM 798 N N . VAL A 1 110 ? -3.361 2.180 -7.891 1.00 98.25 110 VAL A N 1
ATOM 799 C CA . VAL A 1 110 ? -4.136 0.942 -7.908 1.00 98.25 110 VAL A CA 1
ATOM 800 C C . VAL A 1 110 ? -5.284 1.056 -6.923 1.00 98.25 110 VAL A C 1
ATOM 802 O O . VAL A 1 110 ? -5.224 1.824 -5.963 1.00 98.25 110 VAL A O 1
ATOM 805 N N . THR A 1 111 ? -6.342 0.287 -7.142 1.00 97.88 111 THR A N 1
ATOM 806 C CA . THR A 1 111 ? -7.476 0.224 -6.218 1.00 97.88 111 THR A CA 1
ATOM 807 C C . THR A 1 111 ? -7.466 -1.111 -5.492 1.00 97.88 111 THR A C 1
ATOM 809 O O . THR A 1 111 ? -7.366 -2.160 -6.131 1.00 97.88 111 THR A O 1
ATOM 812 N N . THR A 1 112 ? -7.591 -1.081 -4.165 1.00 98.06 112 THR A N 1
ATOM 813 C CA . THR A 1 112 ? -7.662 -2.298 -3.357 1.00 98.06 112 THR A CA 1
ATOM 814 C C . THR A 1 112 ? -8.869 -3.145 -3.751 1.00 98.06 112 THR A C 1
ATOM 816 O O . THR A 1 112 ? -9.967 -2.637 -4.005 1.00 98.06 112 THR A O 1
ATOM 819 N N . SER A 1 113 ? -8.686 -4.460 -3.802 1.00 97.12 113 SER A N 1
ATOM 820 C CA . SER A 1 113 ? -9.742 -5.399 -4.180 1.00 97.12 113 SER A CA 1
ATOM 821 C C . SER A 1 113 ? -9.521 -6.778 -3.550 1.00 97.12 113 SER A C 1
ATOM 823 O O . SER A 1 113 ? -8.621 -6.965 -2.735 1.00 97.12 113 SER A O 1
ATOM 825 N N . GLY A 1 114 ? -10.369 -7.747 -3.899 1.00 95.06 114 GLY A N 1
ATOM 826 C CA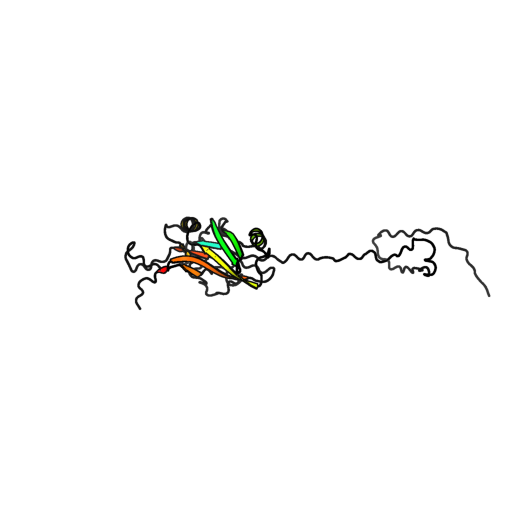 . GLY A 1 114 ? -10.267 -9.129 -3.432 1.00 95.06 114 GLY A CA 1
ATOM 827 C C . GLY A 1 114 ? -11.421 -9.558 -2.528 1.00 95.06 114 GLY A C 1
ATOM 828 O O . GLY A 1 114 ? -12.379 -8.820 -2.295 1.00 95.06 114 GLY A O 1
ATOM 829 N N . SER A 1 115 ? -11.351 -10.792 -2.035 1.00 92.56 115 SER A N 1
ATOM 830 C CA . SER A 1 115 ? -12.397 -11.412 -1.215 1.00 92.56 115 SER A CA 1
ATOM 831 C C . SER A 1 115 ? -11.802 -12.343 -0.163 1.00 92.56 115 SER A C 1
ATOM 833 O O . SER A 1 115 ? -10.745 -12.934 -0.391 1.00 92.56 115 SER A O 1
ATOM 835 N N . GLY A 1 116 ? -12.500 -12.527 0.960 1.00 88.50 116 GLY A N 1
ATOM 836 C CA . GLY A 1 116 ? -12.015 -13.368 2.056 1.00 88.50 116 GLY A CA 1
ATOM 837 C C . GLY A 1 116 ? -10.670 -12.862 2.583 1.00 88.50 116 GLY A C 1
ATOM 838 O O . GLY A 1 116 ? -10.517 -11.668 2.822 1.00 88.50 116 GLY A O 1
ATOM 839 N N . LEU A 1 117 ? -9.686 -13.757 2.704 1.00 83.44 117 LEU A N 1
ATOM 840 C CA . LEU A 1 117 ? -8.337 -13.414 3.177 1.00 83.44 117 LEU A CA 1
ATOM 841 C C . LEU A 1 117 ? -7.559 -12.493 2.220 1.00 83.44 117 LEU A C 1
ATOM 843 O O . LEU A 1 117 ? -6.621 -11.839 2.655 1.00 83.44 117 LEU A O 1
ATOM 847 N N . ALA A 1 118 ? -7.951 -12.421 0.944 1.00 90.06 118 ALA A N 1
ATOM 848 C CA . ALA A 1 118 ? -7.329 -11.543 -0.048 1.00 90.06 118 ALA A CA 1
ATOM 849 C C . ALA A 1 118 ? -8.027 -10.176 -0.170 1.00 90.06 118 ALA A C 1
ATOM 851 O O . ALA A 1 118 ? -7.638 -9.370 -1.008 1.00 90.06 118 ALA A O 1
ATOM 852 N N . ALA A 1 119 ? -9.095 -9.921 0.598 1.00 95.19 119 ALA A N 1
ATOM 853 C CA . ALA A 1 119 ? -9.752 -8.618 0.587 1.00 95.19 119 ALA A CA 1
ATOM 854 C C . ALA A 1 119 ? -8.793 -7.524 1.072 1.00 95.19 119 ALA A C 1
ATOM 856 O O . ALA A 1 119 ? -8.007 -7.739 1.997 1.00 95.19 119 ALA A O 1
ATOM 857 N N . GLY A 1 120 ? -8.912 -6.342 0.474 1.00 97.12 120 GLY A N 1
ATOM 858 C CA . GLY A 1 120 ? -8.032 -5.207 0.710 1.00 97.12 120 GLY A CA 1
ATOM 859 C C . GLY A 1 120 ? -6.676 -5.319 0.024 1.00 97.12 120 GLY A C 1
ATOM 860 O O . GLY A 1 120 ? -5.804 -4.502 0.296 1.00 97.12 120 GLY A O 1
ATOM 861 N N . GLY A 1 121 ? -6.491 -6.306 -0.853 1.00 97.50 121 GLY A N 1
ATOM 862 C CA . GLY A 1 121 ? -5.238 -6.527 -1.554 1.00 97.50 121 GLY A CA 1
ATOM 863 C C . GLY A 1 121 ? -4.931 -5.420 -2.560 1.00 97.50 121 GLY A C 1
ATOM 864 O O . GLY A 1 121 ? -5.825 -4.973 -3.284 1.00 97.50 121 GLY A O 1
ATOM 865 N N . TYR A 1 122 ? -3.670 -5.007 -2.635 1.00 97.88 122 TYR A N 1
ATOM 866 C CA . TYR A 1 122 ? -3.144 -4.107 -3.658 1.00 97.88 122 TYR A CA 1
ATOM 867 C C . TYR A 1 122 ? -1.776 -4.597 -4.145 1.00 97.88 122 TYR A C 1
ATOM 869 O O . TYR A 1 122 ? -1.030 -5.235 -3.405 1.00 97.88 122 TYR A O 1
ATOM 877 N N . LEU A 1 123 ? -1.463 -4.322 -5.411 1.00 97.62 123 LEU A N 1
ATOM 878 C CA . LEU A 1 123 ? -0.227 -4.778 -6.039 1.00 97.62 123 LEU A CA 1
ATOM 879 C C . LEU A 1 123 ? 0.222 -3.770 -7.091 1.00 97.62 123 LEU A C 1
ATOM 881 O O . LEU A 1 123 ? -0.518 -3.494 -8.031 1.00 97.62 123 LEU A O 1
ATOM 885 N N . PHE A 1 124 ? 1.438 -3.260 -6.955 1.00 98.12 124 PHE A N 1
ATOM 886 C CA . PHE A 1 124 ? 2.135 -2.529 -8.004 1.00 98.12 124 PHE A CA 1
ATOM 887 C C . PHE A 1 124 ? 3.062 -3.480 -8.740 1.00 98.12 124 PHE A C 1
ATOM 889 O O . PHE A 1 124 ? 3.805 -4.234 -8.119 1.00 98.12 124 PHE A O 1
ATOM 896 N N . THR A 1 125 ? 3.036 -3.405 -10.063 1.00 97.25 125 THR A N 1
ATOM 897 C CA . THR A 1 125 ? 3.935 -4.137 -10.950 1.00 97.25 125 THR A CA 1
ATOM 898 C C . THR A 1 125 ? 4.512 -3.172 -11.972 1.00 97.25 125 THR A C 1
ATOM 900 O O . THR A 1 125 ? 3.970 -2.084 -12.192 1.00 97.25 125 THR A O 1
ATOM 903 N N . ASP A 1 126 ? 5.578 -3.581 -12.648 1.00 95.81 126 ASP A N 1
ATOM 904 C CA . ASP A 1 126 ? 6.130 -2.808 -13.760 1.00 95.81 126 ASP A CA 1
ATOM 905 C C . ASP A 1 126 ? 5.100 -2.504 -14.849 1.00 95.81 126 ASP A C 1
ATOM 907 O O . ASP A 1 126 ? 5.047 -1.386 -15.346 1.00 95.81 126 ASP A O 1
ATOM 911 N N . ALA A 1 127 ? 4.212 -3.454 -15.150 1.00 94.88 127 ALA A N 1
ATOM 912 C CA . ALA A 1 127 ? 3.148 -3.251 -16.129 1.00 94.88 127 ALA A CA 1
ATOM 913 C C . ALA A 1 127 ? 2.158 -2.151 -15.705 1.00 94.88 127 ALA A C 1
ATOM 915 O O . ALA A 1 127 ? 1.685 -1.385 -16.540 1.00 94.88 127 ALA A O 1
ATOM 916 N N . ILE A 1 128 ? 1.846 -2.050 -14.408 1.00 97.00 128 ILE A N 1
ATOM 917 C CA . ILE A 1 128 ? 0.977 -0.990 -13.871 1.00 97.00 128 ILE A CA 1
ATOM 918 C C . ILE A 1 128 ? 1.689 0.366 -13.921 1.00 97.00 128 ILE A C 1
ATOM 920 O O . ILE A 1 128 ? 1.072 1.388 -14.237 1.00 97.00 128 ILE A O 1
ATOM 924 N N . TRP A 1 129 ? 2.988 0.381 -13.626 1.00 97.00 129 TRP A N 1
ATOM 925 C CA . TRP A 1 129 ? 3.802 1.588 -13.715 1.00 97.00 129 TRP A CA 1
ATOM 926 C C . TRP A 1 129 ? 3.898 2.111 -15.151 1.00 97.00 129 TRP A C 1
ATOM 928 O O . TRP A 1 129 ? 3.701 3.306 -15.370 1.00 97.00 129 TRP A O 1
ATOM 938 N N . ASP A 1 130 ? 4.132 1.225 -16.119 1.00 95.00 130 ASP A N 1
ATOM 939 C CA . ASP A 1 130 ? 4.158 1.548 -17.549 1.00 95.00 130 ASP A CA 1
ATOM 940 C C . ASP A 1 130 ? 2.800 2.070 -18.038 1.00 95.00 130 ASP A C 1
ATOM 942 O O . ASP A 1 130 ? 2.699 3.136 -18.646 1.00 95.00 130 ASP A O 1
ATOM 946 N N . ALA A 1 131 ? 1.714 1.387 -17.658 1.00 96.44 131 ALA A N 1
ATOM 947 C CA . ALA A 1 131 ? 0.351 1.799 -17.991 1.00 96.44 131 ALA A CA 1
ATOM 948 C C . ALA A 1 131 ? -0.032 3.180 -17.423 1.00 96.44 131 ALA A C 1
ATOM 950 O O . ALA A 1 131 ? -0.974 3.804 -17.914 1.00 96.44 131 ALA A O 1
ATOM 951 N N . SER A 1 132 ? 0.706 3.675 -16.424 1.00 96.19 132 SER A N 1
ATOM 952 C CA . SER A 1 132 ? 0.541 5.018 -15.853 1.00 96.19 1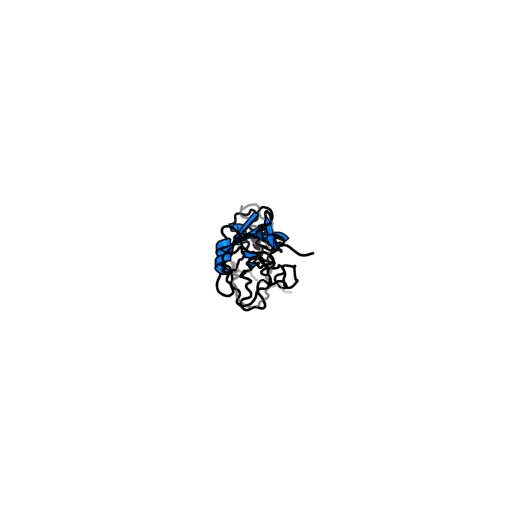32 SER A CA 1
ATOM 953 C C . SER A 1 132 ? 1.273 6.112 -16.652 1.00 96.19 132 SER A C 1
ATOM 955 O O . SER A 1 132 ? 1.331 7.256 -16.208 1.00 96.19 132 SER A O 1
ATOM 957 N N . ALA A 1 133 ? 1.795 5.785 -17.844 1.00 93.94 133 ALA A N 1
ATOM 958 C CA . ALA A 1 133 ? 2.502 6.688 -18.759 1.00 93.94 133 ALA A CA 1
ATOM 959 C C . ALA A 1 133 ? 3.780 7.314 -18.167 1.00 93.94 133 ALA A C 1
ATOM 961 O O . ALA A 1 133 ? 4.160 8.433 -18.522 1.00 93.94 133 ALA A O 1
ATOM 962 N N . ASN A 1 134 ? 4.450 6.581 -17.277 1.00 95.50 134 ASN A N 1
ATOM 963 C CA . ASN A 1 134 ? 5.730 6.980 -16.704 1.00 95.50 134 ASN A CA 1
ATOM 964 C C . ASN A 1 134 ? 6.876 6.734 -17.699 1.00 95.50 134 ASN A C 1
ATOM 966 O O . ASN A 1 134 ? 6.898 5.734 -18.416 1.00 95.50 134 ASN A O 1
ATOM 970 N N . ALA A 1 135 ? 7.864 7.626 -17.730 1.00 88.75 135 ALA A N 1
ATOM 971 C CA . ALA A 1 135 ? 8.901 7.662 -18.759 1.00 88.75 135 ALA A CA 1
ATOM 972 C C . ALA A 1 135 ? 9.829 6.437 -18.748 1.00 88.75 135 ALA A C 1
ATOM 974 O O . ALA A 1 135 ? 10.366 6.065 -19.790 1.00 88.75 135 ALA A O 1
ATOM 975 N N . ALA A 1 136 ? 10.043 5.827 -17.579 1.00 83.50 136 ALA A N 1
ATOM 976 C CA . ALA A 1 136 ? 10.950 4.691 -17.423 1.00 83.50 136 ALA A CA 1
ATOM 977 C C . ALA A 1 136 ? 10.329 3.330 -17.795 1.00 83.50 136 ALA A C 1
ATOM 979 O O . ALA A 1 136 ? 11.070 2.351 -17.863 1.00 83.50 136 ALA A O 1
ATOM 980 N N . GLY A 1 137 ? 9.003 3.240 -17.985 1.00 90.44 137 GLY A N 1
ATOM 981 C CA . GLY A 1 137 ? 8.283 1.995 -18.314 1.00 90.44 137 GLY A CA 1
ATOM 982 C C . GLY A 1 137 ? 8.391 0.862 -17.277 1.00 90.44 137 GLY A C 1
ATOM 983 O O . GLY A 1 137 ? 7.812 -0.199 -17.452 1.00 90.44 137 GLY A O 1
ATOM 984 N N . LEU A 1 138 ? 9.134 1.065 -16.189 1.00 94.69 138 LEU A N 1
ATOM 985 C CA . LEU A 1 138 ? 9.350 0.129 -15.089 1.00 94.69 138 LEU A CA 1
ATOM 986 C C . LEU A 1 138 ? 9.395 0.928 -13.788 1.00 94.69 138 LEU A C 1
ATOM 988 O O . LEU A 1 138 ? 9.846 2.078 -13.780 1.00 94.69 138 LEU A O 1
ATOM 992 N N . ILE A 1 139 ? 9.011 0.303 -12.676 1.00 96.56 139 ILE A N 1
ATOM 993 C CA . ILE A 1 139 ? 9.170 0.909 -11.351 1.00 96.56 139 ILE A CA 1
ATOM 994 C C . ILE A 1 139 ? 10.665 1.235 -11.142 1.00 96.56 139 ILE A C 1
ATOM 996 O O . ILE A 1 139 ? 11.513 0.358 -11.345 1.00 96.56 139 ILE A O 1
ATOM 1000 N N . PRO A 1 140 ? 11.045 2.454 -10.721 1.00 95.81 140 PRO A N 1
ATOM 1001 C CA . PRO A 1 140 ? 12.445 2.793 -10.483 1.00 95.81 140 PRO A CA 1
ATOM 1002 C C . PRO A 1 140 ? 13.123 1.790 -9.542 1.00 95.81 140 PRO A C 1
ATOM 1004 O O . PRO A 1 140 ? 12.594 1.479 -8.478 1.00 95.81 140 PRO A O 1
ATOM 1007 N N . ARG A 1 141 ? 14.284 1.258 -9.938 1.00 94.69 141 ARG A N 1
ATOM 1008 C CA . ARG A 1 141 ? 15.057 0.269 -9.161 1.00 94.69 141 ARG A CA 1
ATOM 1009 C C . ARG A 1 141 ? 16.004 0.958 -8.185 1.00 94.69 141 ARG A C 1
ATOM 1011 O O . ARG A 1 141 ? 16.505 2.038 -8.500 1.00 94.69 141 ARG A O 1
ATOM 1018 N N . ASN A 1 142 ? 16.299 0.326 -7.047 1.00 94.50 142 ASN A N 1
ATOM 1019 C CA . ASN A 1 142 ? 17.214 0.859 -6.019 1.00 94.50 142 ASN A CA 1
ATOM 1020 C C . ASN A 1 142 ? 16.914 2.323 -5.651 1.00 94.50 142 ASN A C 1
ATOM 1022 O O . ASN A 1 142 ? 17.825 3.133 -5.477 1.00 94.50 142 ASN A O 1
ATOM 1026 N N . SER A 1 143 ? 15.630 2.676 -5.623 1.00 95.38 143 SER A N 1
ATOM 1027 C CA . SER A 1 143 ? 15.151 4.052 -5.545 1.00 95.38 143 SER A CA 1
ATOM 1028 C C . SER A 1 143 ? 14.229 4.228 -4.350 1.00 95.38 143 SER A C 1
ATOM 1030 O O . SER A 1 143 ? 13.453 3.338 -4.004 1.00 95.38 143 SER A O 1
ATOM 1032 N N . ASN A 1 144 ? 14.305 5.401 -3.726 1.00 96.06 144 ASN A N 1
ATOM 1033 C CA . ASN A 1 144 ? 13.373 5.764 -2.670 1.00 96.06 144 ASN A CA 1
ATOM 1034 C C . ASN A 1 144 ? 12.022 6.096 -3.297 1.00 96.06 144 ASN A C 1
ATOM 1036 O O . ASN A 1 144 ? 11.904 7.031 -4.092 1.00 96.06 144 ASN A O 1
ATOM 1040 N N . CYS A 1 145 ? 11.018 5.333 -2.903 1.00 96.94 145 CYS A N 1
ATOM 1041 C CA . CYS A 1 145 ? 9.640 5.524 -3.288 1.00 96.94 145 CYS A CA 1
ATOM 1042 C C . CYS A 1 145 ? 8.757 5.563 -2.045 1.00 96.94 145 CYS A C 1
ATOM 1044 O O . CYS A 1 145 ? 9.172 5.309 -0.910 1.00 96.94 145 CYS A O 1
ATOM 1046 N N . THR A 1 146 ? 7.504 5.902 -2.277 1.00 97.56 146 THR A N 1
ATOM 1047 C CA . THR A 1 146 ? 6.536 6.126 -1.228 1.00 97.56 146 THR A CA 1
ATOM 1048 C C . THR A 1 146 ? 5.201 5.552 -1.648 1.00 97.56 146 THR A C 1
ATOM 1050 O O . THR A 1 146 ? 4.695 5.903 -2.712 1.00 97.56 146 THR A O 1
ATOM 1053 N N . ILE A 1 147 ? 4.620 4.705 -0.805 1.00 98.00 147 ILE A N 1
ATOM 1054 C CA . ILE A 1 147 ? 3.254 4.217 -0.980 1.00 98.00 147 ILE A CA 1
ATOM 1055 C C . ILE A 1 147 ? 2.356 5.034 -0.064 1.00 98.00 147 ILE A C 1
ATOM 1057 O O . ILE A 1 147 ? 2.655 5.184 1.119 1.00 98.00 147 ILE A O 1
ATOM 1061 N N . SER A 1 148 ? 1.278 5.597 -0.594 1.00 97.75 148 SER A N 1
ATOM 1062 C CA . SER A 1 148 ? 0.373 6.441 0.174 1.00 97.75 148 SER A CA 1
ATOM 1063 C C . SER A 1 148 ? -1.092 6.125 -0.075 1.00 97.75 148 SER A C 1
ATOM 1065 O O . SER A 1 148 ? -1.505 5.704 -1.158 1.00 97.75 148 SER A O 1
ATOM 1067 N N . VAL A 1 149 ? -1.884 6.362 0.965 1.00 98.00 149 VAL A N 1
ATOM 1068 C CA . VAL A 1 149 ? -3.337 6.217 0.962 1.00 98.00 149 VAL A CA 1
ATOM 1069 C C . VAL A 1 149 ? -3.932 7.451 1.609 1.00 98.00 149 VAL A C 1
ATOM 1071 O O . VAL A 1 149 ? -3.650 7.737 2.770 1.00 98.00 149 VAL A O 1
ATOM 1074 N N . SER A 1 150 ? -4.772 8.191 0.884 1.00 96.25 150 SER A N 1
ATOM 1075 C CA . SER A 1 150 ? -5.525 9.277 1.513 1.00 96.25 150 SER A CA 1
ATOM 1076 C C . SER A 1 150 ? -6.598 8.703 2.435 1.00 96.25 150 SER A C 1
ATOM 1078 O O . SER A 1 150 ? -7.329 7.797 2.035 1.00 96.25 150 SER A O 1
ATOM 1080 N N . THR A 1 151 ? -6.712 9.248 3.645 1.00 93.31 151 THR A N 1
ATOM 1081 C CA . THR A 1 151 ? -7.768 8.907 4.618 1.00 93.31 151 THR A CA 1
ATOM 1082 C C . THR A 1 151 ? -9.042 9.725 4.405 1.00 93.31 151 THR A C 1
ATOM 1084 O O . THR A 1 151 ? -10.066 9.491 5.045 1.00 93.31 151 THR A O 1
ATOM 1087 N N . THR A 1 152 ? -8.990 10.690 3.485 1.00 90.62 152 THR A N 1
ATOM 1088 C CA . THR A 1 152 ? -10.054 11.653 3.201 1.00 90.62 152 THR A CA 1
ATOM 1089 C C . THR A 1 152 ? -10.530 11.525 1.748 1.00 90.62 152 THR A C 1
ATOM 1091 O O . THR A 1 152 ? -10.103 10.637 1.005 1.00 90.62 152 THR A O 1
ATOM 1094 N N . GLY A 1 153 ? -11.465 12.385 1.333 1.00 91.25 153 GLY A N 1
ATOM 1095 C CA . GLY A 1 153 ? -11.969 12.404 -0.042 1.00 91.25 153 GLY A CA 1
ATOM 1096 C C . GLY A 1 153 ? -12.613 11.077 -0.456 1.00 91.25 153 GLY A C 1
ATOM 1097 O O . GLY A 1 153 ? -13.377 10.484 0.306 1.00 91.25 153 GLY A O 1
ATOM 1098 N N . SER A 1 154 ? -12.304 10.611 -1.668 1.00 91.38 154 SER A N 1
ATOM 1099 C CA . SER A 1 154 ? -12.918 9.418 -2.271 1.00 91.38 154 SER A CA 1
ATOM 1100 C C . SER A 1 154 ? -12.676 8.126 -1.481 1.00 91.38 154 SER A C 1
ATOM 1102 O O . SER A 1 154 ? -13.537 7.249 -1.473 1.00 91.38 154 SER A O 1
ATOM 1104 N N . ASN A 1 155 ? -11.550 8.020 -0.770 1.00 95.19 155 ASN A N 1
ATOM 1105 C CA . ASN A 1 155 ? -11.206 6.832 0.017 1.00 95.19 155 ASN A CA 1
ATOM 1106 C C . ASN A 1 155 ? -11.976 6.752 1.345 1.00 95.19 155 ASN A C 1
ATOM 1108 O O . ASN A 1 155 ? -12.165 5.659 1.883 1.00 95.19 155 ASN A O 1
ATOM 1112 N N . ALA A 1 156 ? -12.450 7.887 1.874 1.00 92.19 156 ALA A N 1
ATOM 1113 C CA . ALA A 1 156 ? -13.076 7.952 3.194 1.00 92.19 156 ALA A CA 1
ATOM 1114 C C . ALA A 1 156 ? -14.317 7.054 3.299 1.00 92.19 156 ALA A C 1
ATOM 1116 O O . ALA A 1 156 ? -14.515 6.380 4.307 1.00 92.19 156 ALA A O 1
ATOM 1117 N N . SER A 1 157 ? -15.136 7.002 2.243 1.00 92.69 157 SER A N 1
ATOM 1118 C CA . SER A 1 157 ? -16.350 6.179 2.229 1.00 92.69 157 SER A CA 1
ATOM 1119 C C . SER A 1 157 ? -16.034 4.681 2.245 1.00 92.69 157 SER A C 1
ATOM 1121 O O . SER A 1 157 ? -16.682 3.935 2.980 1.00 92.69 157 SER A O 1
ATOM 1123 N N . ALA A 1 158 ? -15.019 4.244 1.495 1.00 93.81 158 ALA A N 1
ATOM 1124 C CA . ALA A 1 158 ? -14.582 2.849 1.474 1.00 93.81 158 ALA A CA 1
ATOM 1125 C C . ALA A 1 158 ? -14.029 2.414 2.842 1.00 93.81 158 ALA A C 1
ATOM 1127 O O . ALA A 1 158 ? -14.454 1.393 3.384 1.00 93.81 158 ALA A O 1
ATOM 1128 N N . LEU A 1 159 ? -13.173 3.246 3.448 1.00 93.88 159 LEU A N 1
ATOM 1129 C CA . LEU A 1 159 ? -12.625 3.032 4.793 1.00 93.88 159 LEU A CA 1
ATOM 1130 C C . LEU A 1 159 ? -13.728 2.958 5.865 1.00 93.88 159 LEU A C 1
ATOM 1132 O O . LEU A 1 159 ? -13.730 2.055 6.700 1.00 93.88 159 LEU A O 1
ATOM 1136 N N . GLN A 1 160 ? -14.700 3.874 5.834 1.00 92.69 160 GLN A N 1
ATOM 1137 C CA . GLN A 1 160 ? -15.825 3.874 6.779 1.00 92.69 160 GLN A CA 1
ATOM 1138 C C . GLN A 1 160 ? -16.749 2.669 6.588 1.00 92.69 160 GLN A C 1
ATOM 1140 O O . GLN A 1 160 ? -17.209 2.090 7.567 1.00 92.69 160 GLN A O 1
ATOM 1145 N N . THR A 1 161 ? -17.010 2.271 5.342 1.00 91.31 161 THR A N 1
ATOM 1146 C CA . THR A 1 161 ? -17.895 1.138 5.044 1.00 91.31 161 THR A CA 1
ATOM 1147 C C . THR A 1 161 ? -17.278 -0.181 5.496 1.00 91.31 161 THR A C 1
ATOM 1149 O O . THR A 1 161 ? -17.967 -0.995 6.104 1.00 91.31 161 THR A O 1
ATOM 1152 N N . ALA A 1 162 ? -15.987 -0.390 5.225 1.00 90.94 162 ALA A N 1
ATOM 1153 C CA . ALA A 1 162 ? -15.303 -1.629 5.581 1.00 90.94 162 ALA A CA 1
ATOM 1154 C C . ALA A 1 162 ? -15.059 -1.747 7.092 1.00 90.94 162 ALA A C 1
ATOM 1156 O O . ALA A 1 162 ? -15.296 -2.806 7.669 1.00 90.94 162 ALA A O 1
ATOM 1157 N N . CYS A 1 163 ? -14.619 -0.662 7.737 1.00 90.00 163 CYS A N 1
ATOM 1158 C CA . CYS A 1 163 ? -14.231 -0.694 9.150 1.00 90.00 163 CYS A CA 1
ATOM 1159 C C . CYS A 1 163 ? -15.369 -0.320 10.109 1.00 90.00 163 CYS A C 1
ATOM 1161 O O . CYS A 1 163 ? -15.223 -0.463 11.322 1.00 90.00 163 CYS A O 1
ATOM 1163 N N . GLY A 1 164 ? -16.503 0.146 9.582 1.00 86.00 164 GLY A N 1
ATOM 1164 C CA . GLY A 1 164 ? -17.649 0.603 10.361 1.00 86.00 164 GLY A CA 1
ATOM 1165 C C . GLY A 1 164 ? -17.445 1.976 11.011 1.00 86.00 164 GLY A C 1
ATOM 1166 O O . GLY A 1 164 ? -16.340 2.514 11.096 1.00 86.00 164 GLY A O 1
ATOM 1167 N N . GLY A 1 165 ? -18.543 2.564 11.490 1.00 82.56 165 GLY A N 1
ATOM 1168 C CA . GLY A 1 165 ? -18.549 3.868 12.162 1.00 82.56 165 GLY A CA 1
ATOM 1169 C C . GLY A 1 165 ? -18.368 5.067 11.221 1.00 82.56 165 GLY A C 1
ATOM 1170 O O . GLY A 1 165 ? -17.744 4.977 10.167 1.00 82.56 165 GLY A O 1
ATOM 1171 N N . THR A 1 166 ? -18.898 6.221 11.626 1.00 80.50 166 THR A N 1
ATOM 1172 C CA . THR A 1 166 ? -18.919 7.460 10.823 1.00 80.50 166 THR A CA 1
ATOM 1173 C C . THR A 1 166 ? -17.676 8.341 10.997 1.00 80.50 166 THR A C 1
ATOM 1175 O O . THR A 1 166 ? -17.568 9.374 10.345 1.00 80.50 166 THR A O 1
ATOM 1178 N N . GLY A 1 167 ? -16.754 7.964 11.890 1.00 84.25 167 GLY A N 1
ATOM 1179 C CA . GLY A 1 167 ? -15.522 8.711 12.163 1.00 84.25 167 GLY A CA 1
ATOM 1180 C C . GLY A 1 167 ? -14.429 8.502 11.112 1.00 84.25 167 GLY A C 1
ATOM 1181 O O . GLY A 1 167 ? -14.428 7.492 10.390 1.00 84.25 167 GLY A O 1
ATOM 1182 N N . LEU A 1 168 ? -13.482 9.447 11.068 1.00 87.06 168 LEU A N 1
ATOM 1183 C CA . LEU A 1 168 ? -12.266 9.349 10.263 1.00 87.06 168 LEU A CA 1
ATOM 1184 C C . LEU A 1 168 ? -11.508 8.068 10.626 1.00 87.06 168 LEU A C 1
ATOM 1186 O O . LEU A 1 168 ? -11.441 7.678 11.794 1.00 87.06 168 LEU A O 1
ATOM 1190 N N . LYS A 1 169 ? -10.976 7.400 9.600 1.00 92.19 169 LYS A N 1
ATOM 1191 C CA . LYS A 1 169 ? -10.094 6.254 9.786 1.00 92.19 169 LYS A CA 1
ATOM 1192 C C . LYS A 1 169 ? -8.652 6.707 9.636 1.00 92.19 169 LYS A C 1
ATOM 1194 O O . LYS A 1 169 ? -8.306 7.284 8.607 1.00 92.19 169 LYS A O 1
ATOM 1199 N N . VAL A 1 170 ? -7.846 6.454 10.654 1.00 91.25 170 VAL A N 1
ATOM 1200 C CA . VAL A 1 170 ? -6.422 6.802 10.710 1.00 91.25 170 VAL A CA 1
ATOM 1201 C C . VAL A 1 170 ? -5.592 5.520 10.700 1.00 91.25 170 VAL A C 1
ATOM 1203 O O . VAL A 1 170 ? -6.107 4.474 11.118 1.00 91.25 170 VAL A O 1
ATOM 1206 N N . PRO A 1 171 ? -4.362 5.543 10.161 1.00 93.69 171 PRO A N 1
ATOM 1207 C CA . PRO A 1 171 ? -3.513 4.369 10.200 1.00 93.69 171 PRO A CA 1
ATOM 1208 C C . PRO A 1 171 ? -3.142 4.024 11.645 1.00 93.69 171 PRO A C 1
ATOM 1210 O O . PRO A 1 171 ? -3.030 4.888 12.513 1.00 93.69 171 PRO A O 1
ATOM 1213 N N . THR A 1 172 ? -2.988 2.738 11.913 1.00 91.50 172 THR A N 1
ATOM 1214 C CA . THR A 1 172 ? -2.612 2.230 13.231 1.00 91.50 172 THR A CA 1
ATOM 1215 C C . THR A 1 172 ? -1.112 2.313 13.457 1.00 91.50 172 THR A C 1
ATOM 1217 O O . THR A 1 172 ? -0.363 2.748 12.586 1.00 91.50 172 THR A O 1
ATOM 1220 N N . VAL A 1 173 ? -0.669 1.931 14.658 1.00 88.00 173 VAL A N 1
ATOM 1221 C CA . VAL A 1 173 ? 0.740 2.039 15.054 1.00 88.00 173 VAL A CA 1
ATOM 1222 C C . VAL A 1 173 ? 1.623 1.327 14.022 1.00 88.00 173 VAL A C 1
ATOM 1224 O O . VAL A 1 173 ? 1.389 0.142 13.773 1.00 88.00 173 VAL A O 1
ATOM 1227 N N . PRO A 1 174 ? 2.611 2.020 13.427 1.00 89.56 174 PRO A N 1
ATOM 1228 C CA . PRO A 1 174 ? 3.512 1.389 12.483 1.00 89.56 174 PRO A CA 1
ATOM 1229 C C . PRO A 1 174 ? 4.489 0.457 13.207 1.00 89.56 174 PRO A C 1
ATOM 1231 O O . PRO A 1 174 ? 4.946 0.785 14.306 1.00 89.56 174 PRO A O 1
ATOM 1234 N N . ASN A 1 175 ? 4.880 -0.643 12.565 1.00 87.94 175 ASN A N 1
ATOM 1235 C CA . ASN A 1 175 ? 5.906 -1.576 13.025 1.00 87.94 175 ASN A CA 1
ATOM 1236 C C . ASN A 1 175 ? 5.623 -2.114 14.438 1.00 87.94 175 ASN A C 1
ATOM 1238 O O . ASN A 1 175 ? 6.499 -2.108 15.311 1.00 87.94 175 ASN A O 1
ATOM 1242 N N . ALA A 1 176 ? 4.377 -2.512 14.714 1.00 85.62 176 ALA A N 1
ATOM 1243 C CA . ALA A 1 176 ? 3.935 -2.944 16.041 1.00 85.62 176 ALA A CA 1
ATOM 1244 C C . ALA A 1 176 ? 4.737 -4.139 16.594 1.00 85.62 176 ALA A C 1
ATOM 1246 O O . ALA A 1 176 ? 4.836 -4.312 17.811 1.00 85.62 176 ALA A O 1
ATOM 1247 N N . GLN A 1 177 ? 5.355 -4.939 15.720 1.00 83.25 177 GLN A N 1
ATOM 1248 C CA . GLN A 1 177 ? 6.221 -6.060 16.093 1.00 83.25 177 GLN A CA 1
ATOM 1249 C C . GLN A 1 177 ? 7.705 -5.661 16.224 1.00 83.25 177 GLN A C 1
ATOM 1251 O O . GLN A 1 177 ? 8.550 -6.498 16.550 1.00 83.25 177 GLN A O 1
ATOM 1256 N N . GLY A 1 178 ? 8.028 -4.379 16.032 1.00 81.75 178 GLY A N 1
ATOM 1257 C CA . GLY A 1 178 ? 9.327 -3.769 16.324 1.00 81.75 178 GLY A CA 1
ATOM 1258 C C . GLY A 1 178 ? 10.377 -3.892 15.218 1.00 81.75 178 GLY A C 1
ATOM 1259 O O . GLY A 1 178 ? 11.490 -3.390 15.386 1.00 81.75 178 GLY A O 1
ATOM 1260 N N . ASN A 1 179 ? 10.052 -4.537 14.101 1.00 83.69 179 ASN A N 1
ATOM 1261 C CA . ASN A 1 179 ? 10.876 -4.518 12.901 1.00 83.69 179 ASN A CA 1
ATOM 1262 C C . ASN A 1 179 ? 10.427 -3.350 12.017 1.00 83.69 179 ASN A C 1
ATOM 1264 O O . ASN A 1 179 ? 9.246 -3.164 11.809 1.00 83.69 179 ASN A O 1
ATOM 1268 N N . THR A 1 180 ? 11.370 -2.526 11.565 1.00 84.69 180 THR A N 1
ATOM 1269 C CA . THR A 1 180 ? 11.094 -1.319 10.767 1.00 84.69 180 THR A CA 1
ATOM 1270 C C . THR A 1 180 ? 11.737 -1.398 9.385 1.00 84.69 180 THR A C 1
ATOM 1272 O O . THR A 1 180 ? 12.089 -0.372 8.795 1.00 84.69 180 THR A O 1
ATOM 1275 N N . SER A 1 181 ? 12.088 -2.605 8.941 1.00 81.38 181 SER A N 1
ATOM 1276 C CA . SER A 1 181 ? 12.892 -2.801 7.733 1.00 81.38 181 SER A CA 1
ATOM 1277 C C . SER A 1 181 ? 12.039 -2.917 6.479 1.00 81.38 181 SER A C 1
ATOM 1279 O O . SER A 1 181 ? 12.597 -2.851 5.381 1.00 81.38 181 SER A O 1
ATOM 1281 N N . ASN A 1 182 ? 10.721 -3.087 6.633 1.00 82.94 182 ASN A N 1
ATOM 1282 C CA . ASN A 1 182 ? 9.768 -3.350 5.562 1.00 82.94 182 ASN A CA 1
ATOM 1283 C C . ASN A 1 182 ? 10.245 -4.515 4.681 1.00 82.94 182 ASN A C 1
ATOM 1285 O O . ASN A 1 182 ? 10.130 -4.483 3.457 1.00 82.94 182 ASN A O 1
ATOM 1289 N N . ASN A 1 183 ? 10.904 -5.509 5.281 1.00 84.06 183 ASN A N 1
ATOM 1290 C CA . ASN A 1 183 ? 11.483 -6.642 4.573 1.00 84.06 183 ASN A CA 1
ATOM 1291 C C . ASN A 1 183 ? 10.429 -7.742 4.381 1.00 84.06 183 ASN A C 1
ATOM 1293 O O . ASN A 1 183 ? 9.901 -8.226 5.377 1.00 84.06 183 ASN A O 1
ATOM 1297 N N . PRO A 1 184 ? 10.231 -8.271 3.160 1.00 84.00 184 PRO A N 1
ATOM 1298 C CA . PRO A 1 184 ? 9.141 -9.208 2.861 1.00 84.00 184 PRO A CA 1
ATOM 1299 C C . PRO A 1 184 ? 9.179 -10.545 3.614 1.00 84.00 184 PRO A C 1
ATOM 1301 O O . PRO A 1 184 ? 8.233 -11.324 3.527 1.00 84.00 184 PRO A O 1
ATOM 1304 N N . LEU A 1 185 ? 10.289 -10.871 4.283 1.00 83.88 185 LEU A N 1
ATOM 1305 C CA . LEU A 1 185 ? 10.472 -12.126 5.012 1.00 83.88 185 LEU A CA 1
ATOM 1306 C C . LEU A 1 185 ? 10.484 -11.951 6.530 1.00 83.88 185 LEU A C 1
ATOM 1308 O O . LEU A 1 185 ? 10.369 -12.946 7.245 1.00 83.88 185 LEU A O 1
ATOM 1312 N N . THR A 1 186 ? 10.692 -10.735 7.028 1.00 83.12 186 THR A N 1
ATOM 1313 C CA . THR A 1 186 ? 10.818 -10.478 8.471 1.00 83.12 186 THR A CA 1
ATOM 1314 C C . THR A 1 186 ? 9.814 -9.450 8.983 1.00 83.12 186 THR A C 1
ATOM 1316 O O . THR A 1 186 ? 9.557 -9.439 10.182 1.00 83.12 186 THR A O 1
ATOM 1319 N N . ASP A 1 187 ? 9.244 -8.631 8.099 1.00 83.62 187 ASP A N 1
ATOM 1320 C CA . ASP A 1 187 ? 8.090 -7.744 8.303 1.00 83.62 187 ASP A CA 1
ATOM 1321 C C . ASP A 1 187 ? 6.956 -8.266 7.435 1.00 83.62 187 ASP A C 1
ATOM 1323 O O . ASP A 1 187 ? 7.038 -8.203 6.211 1.00 83.62 187 ASP A O 1
ATOM 1327 N N . ILE A 1 188 ? 5.951 -8.899 8.038 1.00 79.56 188 ILE A N 1
ATOM 1328 C CA . ILE A 1 188 ? 4.924 -9.602 7.248 1.00 79.56 188 ILE A CA 1
ATOM 1329 C C . ILE A 1 188 ? 3.502 -9.392 7.782 1.00 79.56 188 ILE A C 1
ATOM 1331 O O . ILE A 1 188 ? 2.554 -9.808 7.124 1.00 79.56 188 ILE A O 1
ATOM 1335 N N . ARG A 1 189 ? 3.312 -8.891 9.013 1.00 85.44 189 ARG A N 1
ATOM 1336 C CA . ARG A 1 189 ? 1.994 -8.953 9.683 1.00 85.44 189 ARG A CA 1
ATOM 1337 C C . ARG A 1 189 ? 1.689 -7.766 10.589 1.00 85.44 189 ARG A C 1
ATOM 1339 O O . ARG A 1 189 ? 0.947 -7.903 11.558 1.00 85.44 189 ARG A O 1
ATOM 1346 N N . ASP A 1 190 ? 2.239 -6.613 10.284 1.00 86.31 190 ASP A N 1
ATOM 1347 C CA . ASP A 1 190 ? 1.950 -5.372 10.980 1.00 86.31 190 ASP A CA 1
ATOM 1348 C C . ASP A 1 190 ? 1.867 -4.226 9.988 1.00 86.31 190 ASP A C 1
ATOM 1350 O O . ASP A 1 190 ? 2.180 -4.364 8.812 1.00 86.31 190 ASP A O 1
ATOM 1354 N N . SER A 1 191 ? 1.293 -3.125 10.450 1.00 92.19 191 SER A N 1
ATOM 1355 C CA . SER A 1 191 ? 1.114 -1.943 9.624 1.00 92.19 191 SER A CA 1
ATOM 1356 C C . SER A 1 191 ? 2.462 -1.257 9.520 1.00 92.19 191 SER A C 1
ATOM 1358 O O . SER A 1 191 ? 3.086 -1.038 10.549 1.00 92.19 191 SER A O 1
ATOM 1360 N N . ASP A 1 192 ? 2.879 -0.819 8.339 1.00 93.25 192 ASP A N 1
ATOM 1361 C CA . ASP A 1 192 ? 4.115 -0.027 8.190 1.00 93.25 192 ASP A CA 1
ATOM 1362 C C . ASP A 1 192 ? 3.810 1.466 8.044 1.00 93.25 192 ASP A C 1
ATOM 1364 O O . ASP A 1 192 ? 4.696 2.328 8.002 1.00 93.25 192 ASP A O 1
ATOM 1368 N N . ALA A 1 193 ? 2.523 1.782 7.908 1.00 93.69 193 ALA A N 1
ATOM 1369 C CA . ALA A 1 193 ? 2.064 3.094 7.523 1.00 93.69 193 ALA A CA 1
ATOM 1370 C C . ALA A 1 193 ? 2.175 4.100 8.668 1.00 93.69 193 ALA A C 1
ATOM 1372 O O . ALA A 1 193 ? 1.618 3.923 9.747 1.00 93.69 193 ALA A O 1
ATOM 1373 N N . THR A 1 194 ? 2.851 5.210 8.392 1.00 93.00 194 THR A N 1
ATOM 1374 C CA . THR A 1 194 ? 2.931 6.370 9.279 1.00 93.00 194 THR A CA 1
ATOM 1375 C C . THR A 1 194 ? 1.892 7.417 8.878 1.00 93.00 194 THR A C 1
ATOM 1377 O O . THR A 1 194 ? 1.597 7.603 7.694 1.00 93.00 194 THR A O 1
ATOM 1380 N N . GLU A 1 195 ? 1.335 8.118 9.862 1.00 92.88 195 GLU A N 1
ATOM 1381 C CA . GLU A 1 195 ? 0.399 9.221 9.643 1.00 92.88 195 GLU A CA 1
ATOM 1382 C C . GLU A 1 195 ? 1.060 10.417 8.949 1.00 92.88 195 GLU A C 1
ATOM 1384 O O . GLU A 1 195 ? 2.175 10.827 9.274 1.00 92.88 195 GLU A O 1
ATOM 1389 N N . VAL A 1 196 ? 0.324 11.034 8.026 1.00 92.19 196 VAL A N 1
ATOM 1390 C CA . VAL A 1 196 ? 0.671 12.316 7.414 1.00 92.19 196 VAL A CA 1
ATOM 1391 C C . VAL A 1 196 ? -0.359 13.353 7.840 1.00 92.19 196 VAL A C 1
ATOM 1393 O O . VAL A 1 196 ? -1.554 13.222 7.564 1.00 92.19 196 VAL A O 1
ATOM 1396 N N . LEU A 1 197 ? 0.128 14.402 8.501 1.00 89.56 197 LEU A N 1
ATOM 1397 C CA . LEU A 1 197 ? -0.680 15.487 9.045 1.00 89.56 197 LEU A CA 1
ATOM 1398 C C . LEU A 1 197 ? -0.644 16.695 8.104 1.00 89.56 197 LEU A C 1
ATOM 1400 O O . LEU A 1 197 ? 0.418 17.129 7.661 1.00 89.56 197 LEU A O 1
ATOM 1404 N N . THR A 1 198 ? -1.798 17.293 7.824 1.00 87.75 198 THR A N 1
ATOM 1405 C CA . THR A 1 198 ? -1.892 18.590 7.138 1.00 87.75 198 THR A CA 1
ATOM 1406 C C . THR A 1 198 ? -2.774 19.513 7.961 1.00 87.75 198 THR A C 1
ATOM 1408 O O . THR A 1 198 ? -3.937 19.210 8.207 1.00 87.75 198 THR A O 1
ATOM 1411 N N . GLY A 1 199 ? -2.215 20.634 8.426 1.00 82.94 199 GLY A N 1
ATOM 1412 C CA . GLY A 1 199 ? -2.946 21.553 9.306 1.00 82.94 199 GLY A CA 1
ATOM 1413 C C . GLY A 1 199 ? -3.369 20.926 10.641 1.00 82.94 199 GLY A C 1
ATOM 1414 O O . GLY A 1 199 ? -4.361 21.356 11.214 1.00 82.94 199 GLY A O 1
ATOM 1415 N N . GLY A 1 200 ? -2.645 19.902 11.108 1.00 78.44 200 GLY A N 1
ATOM 1416 C CA . GLY A 1 200 ? -2.938 19.185 12.352 1.00 78.44 200 GLY A CA 1
ATOM 1417 C C . GLY A 1 200 ? -3.899 18.003 12.211 1.00 78.44 200 GLY A C 1
ATOM 1418 O O . GLY A 1 200 ? -4.021 17.249 13.158 1.00 78.44 200 GLY A O 1
ATOM 1419 N N . ALA A 1 201 ? -4.531 17.783 11.054 1.00 82.38 201 ALA A N 1
ATOM 1420 C CA . ALA A 1 201 ? -5.414 16.634 10.828 1.00 82.38 201 ALA A CA 1
ATOM 1421 C C . ALA A 1 201 ? -4.718 15.532 10.013 1.00 82.38 201 ALA A C 1
ATOM 1423 O O . ALA A 1 201 ? -3.960 15.849 9.091 1.00 82.38 201 ALA A O 1
ATOM 1424 N N . VAL A 1 202 ? -5.000 14.252 10.301 1.00 88.56 202 VAL A N 1
ATOM 1425 C CA . VAL A 1 202 ? -4.525 13.131 9.468 1.00 88.56 202 VAL A CA 1
ATOM 1426 C C . VAL A 1 202 ? -5.213 13.196 8.109 1.00 88.56 202 VAL A C 1
ATOM 1428 O O . VAL A 1 202 ? -6.432 13.067 8.006 1.00 88.56 202 VAL A O 1
ATOM 1431 N N . THR A 1 203 ? -4.430 13.360 7.047 1.00 92.56 203 THR A N 1
ATOM 1432 C CA . THR A 1 203 ? -4.941 13.413 5.669 1.00 92.56 203 THR A CA 1
ATOM 1433 C C . THR A 1 203 ? -4.545 12.205 4.838 1.00 92.56 203 THR A C 1
ATOM 1435 O O . THR A 1 203 ? -5.168 11.932 3.803 1.00 92.56 203 THR A O 1
ATOM 1438 N N . SER A 1 204 ? -3.493 11.489 5.236 1.00 94.31 204 SER A N 1
ATOM 1439 C CA . SER A 1 204 ? -3.001 10.299 4.546 1.00 94.31 204 SER A CA 1
ATOM 1440 C C . SER A 1 204 ? -2.207 9.390 5.480 1.00 94.31 204 SER A C 1
ATOM 1442 O O . SER A 1 204 ? -1.720 9.819 6.522 1.00 94.31 204 SER A O 1
ATOM 1444 N N . ALA A 1 205 ? -2.056 8.141 5.062 1.00 96.50 205 ALA A N 1
ATOM 1445 C CA . ALA A 1 205 ? -1.111 7.174 5.594 1.00 96.50 205 ALA A CA 1
ATOM 1446 C C . ALA A 1 205 ? -0.004 6.942 4.557 1.00 96.50 205 ALA A C 1
ATOM 1448 O O . ALA A 1 205 ? -0.280 6.963 3.352 1.00 96.50 205 ALA A O 1
ATOM 1449 N N . GLN A 1 206 ? 1.235 6.736 5.000 1.00 96.50 206 GLN A N 1
ATOM 1450 C CA . GLN A 1 206 ? 2.393 6.633 4.118 1.00 96.50 206 GLN A CA 1
ATOM 1451 C C . GLN A 1 206 ? 3.388 5.562 4.572 1.00 96.50 206 GLN A C 1
ATOM 1453 O O . GLN A 1 206 ? 3.760 5.517 5.739 1.00 96.50 206 GLN A O 1
ATOM 1458 N N . ILE A 1 207 ? 3.886 4.775 3.620 1.00 96.25 207 ILE A N 1
ATOM 1459 C CA . ILE A 1 207 ? 4.994 3.832 3.792 1.00 96.25 207 ILE A CA 1
ATOM 1460 C C . ILE A 1 207 ? 6.165 4.310 2.932 1.00 96.25 207 ILE A C 1
ATOM 1462 O O . ILE A 1 207 ? 6.008 4.574 1.736 1.00 96.25 207 ILE A O 1
ATOM 1466 N N . SER A 1 208 ? 7.347 4.419 3.534 1.00 94.25 208 SER A N 1
ATOM 1467 C CA . SER A 1 208 ? 8.593 4.654 2.797 1.00 94.25 208 SER A CA 1
ATOM 1468 C C . SER A 1 208 ? 9.204 3.320 2.381 1.00 94.25 208 SER A C 1
ATOM 1470 O O . SER A 1 208 ? 9.344 2.418 3.204 1.00 94.25 208 SER A O 1
ATOM 1472 N N . VAL A 1 209 ? 9.587 3.191 1.111 1.00 93.81 209 VAL A N 1
ATOM 1473 C CA . VAL A 1 209 ? 10.162 1.955 0.571 1.00 93.81 209 VAL A CA 1
ATOM 1474 C C . VAL A 1 209 ? 11.393 2.262 -0.273 1.00 93.81 209 VAL A C 1
ATOM 1476 O O . VAL A 1 209 ? 11.377 3.142 -1.132 1.00 93.81 209 VAL A O 1
ATOM 1479 N N . LEU A 1 210 ? 12.471 1.516 -0.035 1.00 94.62 210 LEU A N 1
ATOM 1480 C CA . LEU A 1 210 ? 13.602 1.440 -0.952 1.00 94.62 210 LEU A CA 1
ATOM 1481 C C . LEU A 1 210 ? 13.342 0.270 -1.902 1.00 94.62 210 LEU A C 1
ATOM 1483 O O . LEU A 1 210 ? 13.358 -0.887 -1.480 1.00 94.62 210 LEU A O 1
ATOM 1487 N N . THR A 1 211 ? 13.066 0.561 -3.171 1.00 94.69 211 THR A N 1
ATOM 1488 C CA . THR A 1 211 ? 12.849 -0.491 -4.170 1.00 94.69 211 THR A CA 1
ATOM 1489 C C . THR A 1 211 ? 14.128 -1.289 -4.391 1.00 94.69 211 THR A C 1
ATOM 1491 O O . THR A 1 211 ? 15.233 -0.758 -4.293 1.00 94.69 211 THR A O 1
ATOM 1494 N N . GLY A 1 212 ? 14.000 -2.579 -4.693 1.00 92.38 212 GLY A N 1
ATOM 1495 C CA . GLY A 1 212 ? 15.151 -3.423 -4.992 1.00 92.38 212 GLY A CA 1
ATOM 1496 C C . GLY A 1 212 ? 15.604 -3.344 -6.450 1.00 92.38 212 GLY A C 1
ATOM 1497 O O . GLY A 1 212 ? 15.147 -2.517 -7.246 1.00 92.38 212 GLY A O 1
ATOM 1498 N N . GLY A 1 213 ? 16.521 -4.243 -6.801 1.00 93.00 213 GLY A N 1
ATOM 1499 C CA . GLY A 1 213 ? 16.861 -4.533 -8.190 1.00 93.00 213 GLY A CA 1
ATOM 1500 C C . GLY A 1 213 ? 15.767 -5.336 -8.913 1.00 93.00 213 GLY A C 1
ATOM 1501 O O . GLY A 1 213 ? 14.701 -5.597 -8.357 1.00 93.00 213 GLY A O 1
ATOM 1502 N N . PRO A 1 214 ? 16.025 -5.753 -10.161 1.00 91.62 214 PRO A N 1
ATOM 1503 C CA . PRO A 1 214 ? 15.132 -6.641 -10.907 1.00 91.62 214 PRO A CA 1
ATOM 1504 C C . PRO A 1 214 ? 14.784 -7.918 -10.124 1.00 91.62 214 PRO A C 1
ATOM 1506 O O . PRO A 1 214 ? 15.679 -8.539 -9.550 1.00 91.62 214 PRO A O 1
ATOM 1509 N N . GLY A 1 215 ? 13.510 -8.321 -10.114 1.00 90.06 215 GLY A N 1
ATOM 1510 C CA . GLY A 1 215 ? 13.049 -9.541 -9.435 1.00 90.06 215 GLY A CA 1
ATOM 1511 C C . GLY A 1 215 ? 12.880 -9.435 -7.915 1.00 90.06 215 GLY A C 1
ATOM 1512 O O . GLY A 1 215 ? 12.575 -10.438 -7.272 1.00 90.06 215 GLY A O 1
ATOM 1513 N N . VAL A 1 216 ? 13.117 -8.262 -7.315 1.00 93.00 216 VAL A N 1
ATOM 1514 C CA . VAL A 1 216 ? 12.997 -8.077 -5.862 1.00 93.00 216 VAL A CA 1
ATOM 1515 C C . VAL A 1 216 ? 11.563 -7.700 -5.507 1.00 93.00 216 VAL A C 1
ATOM 1517 O O . VAL A 1 216 ? 11.213 -6.523 -5.492 1.00 93.00 216 VAL A O 1
ATOM 1520 N N . ASN A 1 217 ? 10.748 -8.706 -5.201 1.00 94.38 217 ASN A N 1
ATOM 1521 C CA . ASN A 1 217 ? 9.358 -8.509 -4.797 1.00 94.38 217 ASN A CA 1
ATOM 1522 C C . ASN A 1 217 ? 9.257 -8.247 -3.293 1.00 94.38 217 ASN A C 1
ATOM 1524 O O . ASN A 1 217 ? 9.924 -8.913 -2.497 1.00 94.38 217 ASN A O 1
ATOM 1528 N N . ASN A 1 218 ? 8.399 -7.303 -2.908 1.00 94.38 218 ASN A N 1
ATOM 1529 C CA . ASN A 1 218 ? 8.135 -6.972 -1.517 1.00 94.38 218 ASN A CA 1
ATOM 1530 C C . ASN A 1 218 ? 6.633 -6.925 -1.220 1.00 94.38 218 ASN A C 1
ATOM 1532 O O . ASN A 1 218 ? 5.949 -5.968 -1.576 1.00 94.38 218 ASN A O 1
ATOM 1536 N N . HIS A 1 219 ? 6.137 -7.971 -0.560 1.00 92.75 219 HIS A N 1
ATOM 1537 C CA . HIS A 1 219 ? 4.741 -8.102 -0.141 1.00 92.75 219 HIS A CA 1
ATOM 1538 C C . HIS A 1 219 ? 4.590 -7.982 1.381 1.00 92.75 219 HIS A C 1
ATOM 1540 O O . HIS A 1 219 ? 3.692 -8.594 1.942 1.00 92.75 219 HIS A O 1
ATOM 1546 N N . GLY A 1 220 ? 5.494 -7.270 2.053 1.00 92.00 220 GLY A N 1
ATOM 1547 C CA . GLY A 1 220 ? 5.382 -6.970 3.480 1.00 92.00 220 GLY A CA 1
ATOM 1548 C C . GLY A 1 220 ? 4.856 -5.567 3.768 1.00 92.00 220 GLY A C 1
ATOM 1549 O O . GLY A 1 220 ? 4.967 -5.154 4.904 1.00 92.00 220 GLY A O 1
ATOM 1550 N N . LEU A 1 221 ? 4.382 -4.821 2.757 1.00 94.69 221 LEU A N 1
ATOM 1551 C CA . LEU A 1 221 ? 4.015 -3.407 2.883 1.00 94.69 221 LEU A CA 1
ATOM 1552 C C . LEU A 1 221 ? 2.520 -3.281 3.173 1.00 94.69 221 LEU A C 1
ATOM 1554 O O . LEU A 1 221 ? 1.710 -3.348 2.248 1.00 94.69 221 LEU A O 1
ATOM 1558 N N . ASP A 1 222 ? 2.125 -3.075 4.420 1.00 94.56 222 ASP A N 1
ATOM 1559 C CA . ASP A 1 222 ? 0.720 -3.174 4.817 1.00 94.56 222 ASP A CA 1
ATOM 1560 C C . ASP A 1 222 ? 0.190 -1.941 5.556 1.00 94.56 222 ASP A C 1
ATOM 1562 O O . ASP A 1 222 ? 0.916 -1.174 6.192 1.00 94.56 222 ASP A O 1
ATOM 1566 N N . PHE A 1 223 ? -1.125 -1.729 5.445 1.00 96.12 223 PHE A N 1
ATOM 1567 C CA . PHE A 1 223 ? -1.828 -0.604 6.063 1.00 96.12 223 PHE A CA 1
ATOM 1568 C C . PHE A 1 223 ? -2.949 -1.091 6.985 1.00 96.12 223 PHE A C 1
ATOM 1570 O O . PHE A 1 223 ? -3.997 -1.550 6.510 1.00 96.12 223 PHE A O 1
ATOM 1577 N N . GLY A 1 224 ? -2.764 -0.916 8.291 1.00 95.12 224 GLY A N 1
ATOM 1578 C CA . GLY A 1 224 ? -3.822 -1.093 9.282 1.00 95.12 224 GLY A CA 1
ATOM 1579 C C . GLY A 1 224 ? -4.569 0.218 9.491 1.00 95.12 224 GLY A C 1
ATOM 1580 O O . GLY A 1 224 ? -3.941 1.259 9.669 1.00 95.12 224 GLY A O 1
ATOM 1581 N N . PHE A 1 225 ? -5.902 0.193 9.445 1.00 94.88 225 PHE A N 1
ATOM 1582 C CA . PHE A 1 225 ? -6.749 1.365 9.682 1.00 94.88 225 PHE A CA 1
ATOM 1583 C C . PHE A 1 225 ? -7.716 1.155 10.842 1.00 94.88 225 PHE A C 1
ATOM 1585 O O . PHE A 1 225 ? -8.353 0.112 10.976 1.00 94.88 225 PHE A O 1
ATOM 1592 N N . ALA A 1 226 ? -7.893 2.211 11.627 1.00 91.06 226 ALA A N 1
ATOM 1593 C CA . ALA A 1 226 ? -8.699 2.242 12.836 1.00 91.06 226 ALA A CA 1
ATOM 1594 C C . ALA A 1 226 ? -9.517 3.523 12.925 1.00 91.06 226 ALA A C 1
ATOM 1596 O O . ALA A 1 226 ? -9.221 4.502 12.244 1.00 91.06 226 ALA A O 1
ATOM 1597 N N . LEU A 1 227 ? -10.529 3.548 13.794 1.00 86.44 227 LEU A N 1
ATOM 1598 C CA . LEU A 1 227 ? -11.093 4.822 14.236 1.00 86.44 227 LEU A CA 1
ATOM 1599 C C . LEU A 1 227 ? -9.999 5.658 14.905 1.00 86.44 227 LEU A C 1
ATOM 1601 O O . LEU A 1 227 ? -9.167 5.128 15.641 1.00 86.44 227 LEU A O 1
ATOM 1605 N N . GLU A 1 228 ? -10.022 6.963 14.650 1.00 74.31 228 GLU A N 1
ATOM 1606 C CA . GLU A 1 228 ? -9.171 7.909 15.363 1.00 74.31 228 GLU A CA 1
ATOM 1607 C C . GLU A 1 228 ? -9.361 7.749 16.877 1.00 74.31 228 GLU A C 1
ATOM 1609 O O . GLU A 1 228 ? -10.488 7.785 17.375 1.00 74.31 228 GLU A O 1
ATOM 1614 N N . ARG A 1 229 ? -8.259 7.502 17.601 1.00 65.69 229 ARG A N 1
ATOM 1615 C CA . ARG A 1 229 ? -8.282 7.375 19.061 1.00 65.69 229 ARG A CA 1
ATOM 1616 C C . ARG A 1 229 ? -8.690 8.723 19.660 1.00 65.69 229 ARG A C 1
ATOM 1618 O O . ARG A 1 229 ? -7.955 9.700 19.529 1.00 65.69 229 ARG A O 1
ATOM 1625 N N . ASP A 1 230 ? -9.851 8.739 20.302 1.00 58.19 230 ASP A N 1
ATOM 1626 C CA . ASP A 1 230 ? -10.299 9.792 21.211 1.00 58.19 230 ASP A CA 1
ATOM 1627 C C . ASP A 1 230 ? -9.799 9.455 22.623 1.00 58.19 230 ASP A C 1
ATOM 1629 O O . ASP A 1 230 ? -10.055 8.359 23.133 1.00 58.19 230 ASP A O 1
ATOM 1633 N N . TYR A 1 231 ? -9.027 10.358 23.230 1.00 59.00 231 TYR A N 1
ATOM 1634 C CA . TYR A 1 231 ? -8.457 10.149 24.562 1.00 59.00 231 TYR A CA 1
ATOM 1635 C C . TYR A 1 231 ? -9.484 10.344 25.688 1.00 59.00 231 TYR A C 1
ATOM 1637 O O . TYR A 1 231 ? -9.192 9.985 26.832 1.00 59.00 231 TYR A O 1
ATOM 1645 N N . GLY A 1 232 ? -10.698 10.821 25.378 1.00 53.59 232 GLY A N 1
ATOM 1646 C CA . GLY A 1 232 ? -11.849 10.799 26.286 1.00 53.59 232 GLY A CA 1
ATOM 1647 C C . GLY A 1 232 ? -11.691 11.656 27.548 1.00 53.59 232 GLY A C 1
ATOM 1648 O O . GLY A 1 232 ? -12.454 11.509 28.504 1.00 53.59 232 GLY A O 1
ATOM 1649 N N . ASP A 1 233 ? -10.699 12.544 27.578 1.00 55.44 233 ASP A N 1
ATOM 1650 C CA . ASP A 1 233 ? -10.417 13.494 28.654 1.00 55.44 233 ASP A CA 1
ATOM 1651 C C . ASP A 1 233 ? -11.306 14.751 28.597 1.00 55.44 233 ASP A C 1
ATOM 1653 O O . ASP A 1 233 ? -11.317 15.528 29.557 1.00 55.44 233 ASP A O 1
ATOM 1657 N N . ALA A 1 234 ? -12.112 14.934 27.540 1.00 51.38 234 ALA A N 1
ATOM 1658 C CA . ALA A 1 234 ? -13.079 16.027 27.441 1.00 51.38 234 ALA A CA 1
ATOM 1659 C C . ALA A 1 234 ? -14.426 15.622 26.786 1.00 51.38 234 ALA A C 1
ATOM 1661 O O . ALA A 1 234 ? -14.504 14.616 26.087 1.00 51.38 234 ALA A O 1
ATOM 1662 N N . PRO A 1 235 ? -15.528 16.369 27.034 1.00 45.75 235 PRO A N 1
ATOM 1663 C CA . PRO A 1 235 ? -16.854 16.018 26.521 1.00 45.75 235 PRO A CA 1
ATOM 1664 C C . PRO A 1 235 ? -17.030 16.289 25.016 1.00 45.75 235 PRO A C 1
ATOM 1666 O O . PRO A 1 235 ? -17.001 17.442 24.561 1.00 45.75 235 PRO A O 1
ATOM 1669 N N . ASP A 1 236 ? -17.357 15.237 24.272 1.00 53.44 236 ASP A N 1
ATOM 1670 C CA . ASP A 1 236 ? -17.803 15.304 22.879 1.00 53.44 236 ASP A CA 1
ATOM 1671 C C . ASP A 1 236 ? -19.218 15.892 22.721 1.00 53.44 236 ASP A C 1
ATOM 1673 O O . ASP A 1 236 ? -20.064 15.727 23.608 1.00 53.44 236 ASP A O 1
ATOM 1677 N N . PRO A 1 237 ? -19.542 16.558 21.589 1.00 57.06 237 PRO A N 1
ATOM 1678 C CA . PRO A 1 237 ? -18.707 16.848 20.409 1.00 57.06 237 PRO A CA 1
ATOM 1679 C C . PRO A 1 237 ? -17.955 18.191 20.500 1.00 57.06 237 PRO A C 1
ATOM 1681 O O . PRO A 1 237 ? -17.395 18.670 19.516 1.00 57.06 237 PRO A O 1
ATOM 1684 N N . THR A 1 238 ? -18.026 18.863 21.651 1.00 51.34 238 THR A N 1
ATOM 1685 C CA . THR A 1 238 ? -17.535 20.241 21.820 1.00 51.34 238 THR A CA 1
ATOM 1686 C C . THR A 1 238 ? -16.021 20.323 22.002 1.00 51.34 238 THR A C 1
ATOM 1688 O O . THR A 1 238 ? -15.441 21.358 21.677 1.00 51.34 238 THR A O 1
ATOM 1691 N N . TYR A 1 239 ? -15.390 19.258 22.506 1.00 51.88 239 TYR A N 1
ATOM 1692 C CA . TYR A 1 239 ? -13.954 19.200 22.783 1.00 51.88 239 TYR A CA 1
ATOM 1693 C C . TYR A 1 239 ? -13.381 17.815 22.437 1.00 51.88 239 TYR A C 1
ATOM 1695 O O . TYR A 1 239 ? -13.003 17.087 23.349 1.00 51.88 239 TYR A O 1
ATOM 1703 N N . PRO A 1 240 ? -13.328 17.429 21.151 1.00 53.00 240 PRO A N 1
ATOM 1704 C CA . PRO A 1 240 ? -12.800 16.125 20.765 1.00 53.00 240 PRO A CA 1
ATOM 1705 C C . PRO A 1 240 ? -11.290 16.074 21.035 1.00 53.00 240 PRO A C 1
ATOM 1707 O O . PRO A 1 240 ? -10.533 16.890 20.501 1.00 53.00 240 PRO A O 1
ATOM 1710 N N . THR A 1 241 ? -10.829 15.136 21.864 1.00 56.28 241 THR A N 1
ATOM 1711 C CA . THR A 1 241 ? -9.409 14.983 22.220 1.00 56.28 241 THR A CA 1
ATOM 1712 C C . THR A 1 241 ? -8.769 13.886 21.388 1.00 56.28 241 THR A C 1
ATOM 1714 O O . THR A 1 241 ? -8.238 12.883 21.861 1.00 56.28 241 THR A O 1
ATOM 1717 N N . LEU A 1 242 ? -8.826 14.113 20.083 1.00 57.53 242 LEU A N 1
ATOM 1718 C CA . LEU A 1 242 ? -8.281 13.215 19.082 1.00 57.53 242 LEU A CA 1
ATOM 1719 C C . LEU A 1 242 ? -6.750 13.159 19.157 1.00 57.53 242 LEU A C 1
ATOM 1721 O O . LEU A 1 242 ? -6.090 14.144 19.511 1.00 57.53 242 LEU A O 1
ATOM 1725 N N . ALA A 1 243 ? -6.174 12.029 18.740 1.00 54.62 243 ALA A N 1
ATOM 1726 C CA . ALA A 1 243 ? -4.726 11.863 18.593 1.00 54.62 243 ALA A CA 1
ATOM 1727 C C . ALA A 1 243 ? -4.063 12.937 17.714 1.00 54.62 243 ALA A C 1
ATOM 1729 O O . ALA A 1 243 ? -2.935 13.343 17.988 1.00 54.62 243 ALA A O 1
ATOM 1730 N N . THR A 1 244 ? -4.798 13.483 16.747 1.00 53.50 244 THR A N 1
ATOM 1731 C CA . THR A 1 244 ? -4.389 14.628 15.919 1.00 53.50 244 THR A CA 1
ATOM 1732 C C . THR A 1 244 ? -4.168 15.928 16.686 1.00 53.50 244 THR A C 1
ATOM 1734 O O . THR A 1 244 ? -3.374 16.767 16.262 1.00 53.50 244 THR A O 1
ATOM 1737 N N . SER A 1 245 ? -4.843 16.120 17.821 1.00 52.28 245 SER A N 1
ATOM 1738 C CA . SER A 1 245 ? -4.843 17.392 18.544 1.00 52.28 245 SER A CA 1
ATOM 1739 C C . SER A 1 245 ? -3.836 17.457 19.693 1.00 52.28 245 SER A C 1
ATOM 1741 O O . SER A 1 245 ? -3.775 18.505 20.338 1.00 52.28 245 SER A O 1
ATOM 1743 N N . ASN A 1 246 ? -3.073 16.388 19.981 1.00 52.03 246 ASN A N 1
ATOM 1744 C CA . ASN A 1 246 ? -2.380 16.237 21.270 1.00 52.03 246 ASN A CA 1
ATOM 1745 C C . ASN A 1 246 ? -3.330 16.655 22.407 1.00 52.03 246 ASN A C 1
ATOM 1747 O O . ASN A 1 246 ? -3.107 17.682 23.055 1.00 52.03 246 ASN A O 1
ATOM 1751 N N . GLY A 1 247 ? -4.426 15.896 22.575 1.00 54.69 247 GLY A N 1
ATOM 1752 C CA . GLY A 1 247 ? -5.396 16.078 23.664 1.00 54.69 247 GLY A CA 1
ATOM 1753 C C . GLY A 1 247 ? -4.709 16.333 25.009 1.00 54.69 247 GLY A C 1
ATOM 1754 O O . GLY A 1 247 ? -3.522 16.035 25.154 1.00 54.69 247 GLY A O 1
ATOM 1755 N N . ALA A 1 248 ? -5.410 16.941 25.970 1.00 48.88 248 ALA A N 1
ATOM 1756 C CA . ALA A 1 248 ? -4.790 17.532 27.153 1.00 48.88 248 ALA A CA 1
ATOM 1757 C C . ALA A 1 248 ? -4.000 16.489 27.968 1.00 48.88 248 ALA A C 1
ATOM 1759 O O . ALA A 1 248 ? -4.514 15.821 28.860 1.00 48.88 248 ALA A O 1
ATOM 1760 N N . ASN A 1 249 ? -2.706 16.361 27.669 1.00 47.34 249 ASN A N 1
ATOM 1761 C CA . ASN A 1 249 ? -1.813 15.449 28.355 1.00 47.34 249 ASN A CA 1
ATOM 1762 C C . ASN A 1 249 ? -1.306 16.136 29.623 1.00 47.34 249 ASN A C 1
ATOM 1764 O O . ASN A 1 249 ? -0.688 17.203 29.571 1.00 47.34 249 ASN A O 1
ATOM 1768 N N . HIS A 1 250 ? -1.586 15.526 30.768 1.00 39.09 250 HIS A N 1
ATOM 1769 C CA . HIS A 1 250 ? -1.001 15.921 32.039 1.00 39.09 250 HIS A CA 1
ATOM 1770 C C . HIS A 1 250 ? 0.484 15.519 32.048 1.00 39.09 250 HIS A C 1
ATOM 1772 O O . HIS A 1 250 ? 0.813 14.351 32.251 1.00 39.09 250 HIS A O 1
ATOM 1778 N N . VAL A 1 251 ? 1.371 16.495 31.831 1.00 51.38 251 VAL A N 1
ATOM 1779 C CA . VAL A 1 251 ? 2.787 16.407 32.239 1.00 51.38 251 VAL A CA 1
ATOM 1780 C C . VAL A 1 251 ? 2.930 16.595 33.742 1.00 51.38 251 VAL A C 1
ATOM 1782 O O . VAL A 1 251 ? 2.225 17.468 34.299 1.00 51.38 251 VAL A O 1
#

Sequence (251 aa):
WGVLTYPSVLSDGNINTGNEAGLGLRHTRLYGVNATNCLTTNSCYWFGKANGLGDIEALVDTAPLELGNRLWCDNGVGGVGAYNGIQDPGEAGVNGVTVRLTCGAEYAEVTTSGSGLAAGGYLFTDAIWDASANAAGLIPRNSNCTISVSTTGSNASALQTACGGTGLKVPTVPNAQGNTSNNPLTDIRDSDATEVLTGGAVTSAQISVLTGGPGVNNHGLDFGFALERDYGDAPDPTYPTLATSNGANHV

Foldseek 3Di:
DDDDDDDDDDPDDDDDDDDDPDDDDDDDDDDDDDPDDPDDDPDPPPVPPPPPPPDPPPPPDQAKEKEWFFEWAQQQVQHDDGLLQWAHPPTWTQWQFWKWKFFPPAIFIDTFADDDPRGRTDMDMLCRSLVSVDPVSGDDAQGKMKMKTFQDDRRVVSLCVGNHDPAGKFWGDAPSVVDQQLAQVPQATGANWDFDDDPLDGGMTMHIDRHHGGNHYGHNHYTYIYGFDFPPPDDPDVQGQTPSVVRDDDD